Protein AF-A0A538AU97-F1 (afdb_monomer_lite)

Structure (mmCIF, N/CA/C/O backbone):
data_AF-A0A538AU97-F1
#
_entry.id   AF-A0A538AU97-F1
#
loop_
_atom_site.group_PDB
_atom_site.id
_atom_site.type_symbol
_atom_site.label_atom_id
_atom_site.label_alt_id
_atom_site.label_comp_id
_atom_site.label_asym_id
_atom_site.label_entity_id
_atom_site.label_seq_id
_atom_site.pdbx_PDB_ins_code
_atom_site.Cartn_x
_atom_site.Cartn_y
_atom_site.Cartn_z
_atom_site.occupancy
_atom_site.B_iso_or_equiv
_atom_site.auth_seq_id
_atom_site.auth_comp_id
_atom_site.auth_asym_id
_atom_site.auth_atom_id
_atom_site.pdbx_PDB_model_num
ATOM 1 N N . MET A 1 1 ? 1.799 16.784 21.431 1.00 65.31 1 MET A N 1
ATOM 2 C CA . MET A 1 1 ? 1.378 15.390 21.160 1.00 65.31 1 MET A CA 1
ATOM 3 C C . MET A 1 1 ? 0.517 14.775 22.265 1.00 65.31 1 MET A C 1
ATOM 5 O O . MET A 1 1 ? -0.614 14.424 21.953 1.00 65.31 1 MET A O 1
ATOM 9 N N . PRO A 1 2 ? 0.939 14.696 23.544 1.00 73.31 2 PRO A N 1
ATOM 10 C CA . PRO A 1 2 ? 0.193 13.944 24.569 1.00 73.31 2 PRO A CA 1
ATOM 11 C C . PRO A 1 2 ? -1.201 14.515 24.869 1.00 73.31 2 PRO A C 1
ATOM 13 O O . PRO A 1 2 ? -2.157 13.764 25.025 1.00 73.31 2 PRO A O 1
ATOM 16 N N . ALA A 1 3 ? -1.339 15.846 24.873 1.00 77.19 3 ALA A N 1
ATOM 17 C CA . ALA A 1 3 ? -2.621 16.519 25.095 1.00 77.19 3 ALA A CA 1
ATOM 18 C C . ALA A 1 3 ? -3.646 16.242 23.979 1.00 77.19 3 ALA A C 1
ATOM 20 O O . ALA A 1 3 ? -4.820 16.024 24.261 1.00 77.19 3 ALA A O 1
ATOM 21 N N . VAL A 1 4 ? -3.197 16.190 22.720 1.00 77.56 4 VAL A N 1
ATOM 22 C CA . VAL A 1 4 ? -4.052 15.867 21.563 1.00 77.56 4 VAL A CA 1
ATOM 23 C C . VAL A 1 4 ? -4.540 14.423 21.658 1.00 77.56 4 VAL A C 1
ATOM 25 O O . VAL A 1 4 ? -5.716 14.151 21.442 1.00 77.56 4 VAL A O 1
ATOM 28 N N . ILE A 1 5 ? -3.655 13.507 22.056 1.00 73.94 5 ILE A N 1
ATOM 29 C CA . ILE A 1 5 ? -3.985 12.092 22.261 1.00 73.94 5 ILE A CA 1
ATOM 30 C C . ILE A 1 5 ? -4.983 11.927 23.415 1.00 73.94 5 ILE A C 1
ATOM 32 O O . ILE A 1 5 ? -5.977 11.220 23.266 1.00 73.94 5 ILE A O 1
ATOM 36 N N . ALA A 1 6 ? -4.764 12.609 24.543 1.00 79.75 6 ALA A N 1
ATOM 37 C CA . ALA A 1 6 ? -5.672 12.576 25.688 1.00 79.75 6 ALA A CA 1
ATOM 38 C C . ALA A 1 6 ? -7.055 13.147 25.341 1.00 79.75 6 ALA A C 1
ATOM 40 O O . ALA A 1 6 ? -8.075 12.560 25.705 1.00 79.75 6 ALA A O 1
ATOM 41 N N . PHE A 1 7 ? -7.096 14.246 24.583 1.00 82.06 7 PHE A N 1
ATOM 42 C CA . PHE A 1 7 ? -8.335 14.817 24.066 1.00 82.06 7 PHE A CA 1
ATOM 43 C C . PHE A 1 7 ? -9.058 13.841 23.134 1.00 82.06 7 PHE A C 1
ATOM 45 O O . PHE A 1 7 ? -10.262 13.647 23.277 1.00 82.06 7 PHE A O 1
ATOM 52 N N . LEU A 1 8 ? -8.336 13.177 22.227 1.00 78.81 8 LEU A N 1
ATOM 53 C CA . LEU A 1 8 ? -8.923 12.205 21.309 1.00 78.81 8 LEU A CA 1
ATOM 54 C C . LEU A 1 8 ? -9.478 10.983 22.042 1.00 78.81 8 LEU A C 1
ATOM 56 O O . LEU A 1 8 ? -10.588 10.538 21.757 1.00 78.81 8 LEU A O 1
ATOM 60 N N . ALA A 1 9 ? -8.723 10.458 23.008 1.00 78.06 9 ALA A N 1
ATOM 61 C CA . ALA A 1 9 ? -9.157 9.352 23.845 1.00 78.06 9 ALA A CA 1
ATOM 62 C C . ALA A 1 9 ? -10.414 9.738 24.630 1.00 78.06 9 ALA A C 1
ATOM 64 O O . ALA A 1 9 ? -11.387 8.990 24.628 1.00 78.06 9 ALA A O 1
ATOM 65 N N . TRP A 1 10 ? -10.446 10.929 25.233 1.00 84.06 10 TRP A N 1
ATOM 66 C CA . TRP A 1 10 ? -11.631 11.437 25.920 1.00 84.06 10 TRP A CA 1
ATOM 67 C C . TRP A 1 10 ? -12.821 11.607 24.968 1.00 84.06 10 TRP A C 1
ATOM 69 O O . TRP A 1 10 ? -13.913 11.119 25.261 1.00 84.06 10 TRP A O 1
ATOM 79 N N . PHE A 1 11 ? -12.607 12.228 23.807 1.00 83.31 11 PHE A N 1
ATOM 80 C CA . PHE A 1 11 ? -13.638 12.460 22.802 1.00 83.31 11 PHE A CA 1
ATOM 81 C C . PHE A 1 11 ? -14.242 11.138 22.325 1.00 83.31 11 PHE A C 1
ATOM 83 O O . PHE A 1 11 ? -15.457 10.955 22.367 1.00 83.31 11 PHE A O 1
ATOM 90 N N . LEU A 1 12 ? -13.409 10.176 21.937 1.00 77.38 12 LEU A N 1
ATOM 91 C CA . LEU A 1 12 ? -13.881 8.901 21.411 1.00 77.38 12 LEU A CA 1
ATOM 92 C C . LEU A 1 12 ? -14.474 8.022 22.515 1.00 77.38 12 LEU A C 1
ATOM 94 O O . LEU A 1 12 ? -15.476 7.359 22.269 1.00 77.38 12 LEU A O 1
ATOM 98 N N . LEU A 1 13 ? -13.924 8.013 23.734 1.00 78.50 13 LEU A N 1
ATOM 99 C CA . LEU A 1 13 ? -14.393 7.135 24.814 1.00 78.50 13 LEU A CA 1
ATOM 100 C C . LEU A 1 13 ? -15.643 7.655 25.529 1.00 78.50 13 LEU A C 1
ATOM 102 O O . LEU A 1 13 ? -16.508 6.838 25.841 1.00 78.50 13 LEU A O 1
ATOM 106 N N . ARG A 1 14 ? -15.766 8.969 25.758 1.00 83.81 14 ARG A N 1
ATOM 107 C CA . ARG A 1 14 ? -16.844 9.545 26.583 1.00 83.81 14 ARG A CA 1
ATOM 108 C C . ARG A 1 14 ? -17.959 10.253 25.820 1.00 83.81 14 ARG A C 1
ATOM 110 O O . ARG A 1 14 ? -19.017 10.445 26.409 1.00 83.81 14 ARG A O 1
ATOM 117 N N . THR A 1 15 ? -17.770 10.668 24.566 1.00 89.00 15 THR A N 1
ATOM 118 C CA . THR A 1 15 ? -18.818 11.437 23.868 1.00 89.00 15 THR A CA 1
ATOM 119 C C . THR A 1 15 ? -19.830 10.543 23.155 1.00 89.00 15 THR A C 1
ATOM 121 O O . THR A 1 15 ? -19.504 9.450 22.688 1.00 89.00 15 THR A O 1
ATOM 124 N N . ASN A 1 16 ? -21.058 11.049 22.998 1.00 85.62 16 ASN A N 1
ATOM 125 C CA . ASN A 1 16 ? -22.127 10.378 22.249 1.00 85.62 16 ASN A CA 1
ATOM 126 C C . ASN A 1 16 ? -21.731 10.111 20.789 1.00 85.62 16 ASN A C 1
ATOM 128 O O . ASN A 1 16 ? -22.070 9.067 20.239 1.00 85.62 16 ASN A O 1
ATOM 132 N N . ILE A 1 17 ? -20.963 11.025 20.181 1.00 85.06 17 ILE A N 1
ATOM 133 C CA . ILE A 1 17 ? -20.413 10.849 18.830 1.00 85.06 17 ILE A CA 1
ATOM 134 C C . ILE A 1 17 ? -19.437 9.667 18.820 1.00 85.06 17 ILE A C 1
ATOM 136 O O . ILE A 1 17 ? -19.533 8.808 17.950 1.00 85.06 17 ILE A O 1
ATOM 140 N N . GLY A 1 18 ? -18.545 9.573 19.809 1.00 83.88 18 GLY A N 1
ATOM 141 C CA . GLY A 1 18 ? -17.598 8.463 19.937 1.00 83.88 18 GLY A CA 1
ATOM 142 C C . GLY A 1 18 ? -18.267 7.098 20.134 1.00 83.88 18 GLY A C 1
ATOM 143 O O . GLY A 1 18 ? -17.850 6.111 19.528 1.00 83.88 18 GLY A O 1
ATOM 144 N N . ILE A 1 19 ? -19.347 7.038 20.920 1.00 83.94 19 ILE A N 1
ATOM 145 C CA . ILE A 1 19 ? -20.157 5.820 21.091 1.00 83.94 19 ILE A CA 1
ATOM 146 C C . ILE A 1 19 ? -20.834 5.436 19.769 1.00 83.94 19 ILE A C 1
ATOM 148 O O . ILE A 1 19 ? -20.776 4.275 19.371 1.00 83.94 19 ILE A O 1
ATOM 152 N N . ALA A 1 20 ? -21.415 6.408 19.059 1.00 85.88 20 ALA A N 1
ATOM 153 C CA . ALA A 1 20 ? -22.073 6.175 17.777 1.00 85.88 20 ALA A CA 1
ATOM 154 C C . ALA A 1 20 ? -21.092 5.712 16.683 1.00 85.88 20 ALA A C 1
ATOM 156 O O . ALA A 1 20 ? -21.433 4.844 15.885 1.00 85.88 20 ALA A O 1
ATOM 157 N N . VAL A 1 21 ? -19.857 6.232 16.676 1.00 84.56 21 VAL A N 1
ATOM 158 C CA . VAL A 1 21 ? -18.784 5.780 15.773 1.00 84.56 21 VAL A CA 1
ATOM 159 C C . VAL A 1 21 ? -18.387 4.333 16.063 1.00 84.56 21 VAL A C 1
ATOM 161 O O . VAL A 1 21 ? -18.252 3.552 15.128 1.00 84.56 21 VAL A O 1
ATOM 164 N N . ARG A 1 22 ? -18.246 3.940 17.338 1.00 80.62 22 ARG A N 1
ATOM 165 C CA . ARG A 1 22 ? -17.970 2.537 17.698 1.00 80.62 22 ARG A CA 1
ATOM 166 C C . ARG A 1 22 ? -19.108 1.599 17.296 1.00 80.62 22 ARG A C 1
ATOM 168 O O . ARG A 1 22 ? -18.837 0.531 16.764 1.00 80.62 22 ARG A O 1
ATOM 175 N N . ALA A 1 23 ? -20.357 2.014 17.511 1.00 81.25 23 ALA A N 1
ATOM 176 C CA . ALA A 1 23 ? -21.527 1.238 17.107 1.00 81.25 23 ALA A CA 1
ATOM 177 C C . ALA A 1 23 ? -21.585 1.044 15.581 1.00 81.25 23 ALA A C 1
ATOM 179 O O . ALA A 1 23 ? -21.838 -0.061 15.110 1.00 81.25 23 ALA A O 1
ATOM 180 N N . ALA A 1 24 ? -21.288 2.097 14.809 1.00 80.50 24 ALA A N 1
ATOM 181 C CA . ALA A 1 24 ? -21.198 2.018 13.352 1.00 80.50 24 ALA A CA 1
ATOM 182 C C . ALA A 1 24 ? -20.022 1.148 12.871 1.00 80.50 24 ALA A C 1
ATOM 184 O O . ALA A 1 24 ? -20.154 0.463 11.863 1.00 80.50 24 ALA A O 1
ATOM 185 N N . ALA A 1 25 ? -18.893 1.146 13.591 1.00 73.19 25 ALA A N 1
ATOM 186 C CA . ALA A 1 25 ? -17.724 0.330 13.258 1.00 73.19 25 ALA A CA 1
ATOM 187 C C . ALA A 1 25 ? -17.941 -1.175 13.497 1.00 73.19 25 ALA A C 1
ATOM 189 O O . ALA A 1 25 ? -17.330 -1.991 12.813 1.00 73.19 25 ALA A O 1
ATOM 190 N N . GLU A 1 26 ? -18.800 -1.551 14.449 1.00 75.94 26 GLU A N 1
ATOM 191 C CA . GLU A 1 26 ? -19.126 -2.956 14.716 1.00 75.94 26 GLU A CA 1
ATOM 192 C C . GLU A 1 26 ? -20.067 -3.534 13.650 1.00 75.94 26 GLU A C 1
ATOM 194 O O . GLU A 1 26 ? -19.854 -4.647 13.165 1.00 75.94 26 GLU A O 1
ATOM 199 N N . ASN A 1 27 ? -21.106 -2.784 13.268 1.00 80.50 27 ASN A N 1
ATOM 200 C CA . ASN A 1 27 ? -21.994 -3.150 12.170 1.00 80.50 27 ASN A CA 1
ATOM 201 C C . ASN A 1 27 ? -22.732 -1.914 11.629 1.00 80.50 27 ASN A C 1
ATOM 203 O O . ASN A 1 27 ? -23.658 -1.400 12.264 1.00 80.50 27 ASN A O 1
ATOM 207 N N . GLU A 1 28 ? -22.329 -1.463 10.441 1.00 80.12 28 GLU A N 1
ATOM 208 C CA . GLU A 1 28 ? -22.898 -0.283 9.785 1.00 80.12 28 GLU A CA 1
ATOM 209 C C . GLU A 1 28 ? -24.404 -0.437 9.521 1.00 80.12 28 GLU A C 1
ATOM 211 O O . GLU A 1 28 ? -25.180 0.455 9.870 1.00 80.12 28 GLU A O 1
ATOM 216 N N . ASP A 1 29 ? -24.835 -1.592 9.008 1.00 79.88 29 ASP A N 1
ATOM 217 C CA . ASP A 1 29 ? -26.244 -1.857 8.698 1.00 79.88 29 ASP A CA 1
ATOM 218 C C . ASP A 1 29 ? -27.113 -1.813 9.961 1.00 79.88 29 ASP A C 1
ATOM 220 O O . ASP A 1 29 ? -28.178 -1.193 9.982 1.00 79.88 29 ASP A O 1
ATOM 224 N N . ARG A 1 30 ? -26.643 -2.407 11.065 1.00 83.75 30 ARG A N 1
ATOM 225 C CA . ARG A 1 30 ? -27.353 -2.369 12.351 1.00 83.75 30 ARG A CA 1
ATOM 226 C C . ARG A 1 30 ? -27.410 -0.951 12.920 1.00 83.75 30 ARG A C 1
ATOM 228 O O . ARG A 1 30 ? -28.438 -0.569 13.472 1.00 83.75 30 ARG A O 1
ATOM 235 N N . ALA A 1 31 ? -26.345 -0.164 12.785 1.00 85.44 31 ALA A N 1
ATOM 236 C CA . ALA A 1 31 ? -26.336 1.228 13.228 1.00 85.44 31 ALA A CA 1
ATOM 237 C C . ALA A 1 31 ? -27.331 2.089 12.427 1.00 85.44 31 ALA A C 1
ATOM 239 O O . ALA A 1 31 ? -28.049 2.901 13.015 1.00 85.44 31 ALA A O 1
ATOM 240 N N . LEU A 1 32 ? -27.434 1.869 11.112 1.00 86.00 32 LEU A N 1
ATOM 241 C CA . LEU A 1 32 ? -28.417 2.536 10.253 1.00 86.00 32 LEU A CA 1
ATOM 242 C C . LEU A 1 32 ? -29.856 2.183 10.647 1.00 86.00 32 LEU A C 1
ATOM 244 O O . LEU A 1 32 ? -30.700 3.077 10.719 1.00 86.00 32 LEU A O 1
ATOM 248 N N . LEU A 1 33 ? -30.127 0.915 10.979 1.00 90.69 33 LEU A N 1
ATOM 249 C CA . LEU A 1 33 ? -31.440 0.481 11.475 1.00 90.69 33 LEU A CA 1
ATOM 250 C C . LEU A 1 33 ? -31.822 1.136 12.812 1.00 90.69 33 LEU A C 1
ATOM 252 O O . LEU A 1 33 ? -33.004 1.321 13.088 1.00 90.69 33 LEU A O 1
ATOM 256 N N . LEU A 1 34 ? -30.837 1.529 13.623 1.00 91.31 34 LEU A N 1
ATOM 257 C CA . LEU A 1 34 ? -31.036 2.278 14.869 1.00 91.31 34 LEU A CA 1
ATOM 258 C C . LEU A 1 34 ? -31.170 3.798 14.647 1.00 91.31 34 LEU A C 1
ATOM 260 O O . LEU A 1 34 ? -31.221 4.558 15.613 1.00 91.31 34 LEU A O 1
ATOM 264 N N . GLY A 1 35 ? -31.215 4.262 13.392 1.00 89.06 35 GLY A N 1
ATOM 265 C CA . GLY A 1 35 ? -31.350 5.678 13.041 1.00 89.06 35 GLY A CA 1
ATOM 266 C C . GLY A 1 35 ? -30.065 6.494 13.211 1.00 89.06 35 GLY A C 1
ATOM 267 O O . GLY A 1 35 ? -30.107 7.726 13.179 1.00 89.06 35 GLY A O 1
ATOM 268 N N . ILE A 1 36 ? -28.912 5.840 13.389 1.00 90.38 36 ILE A N 1
ATOM 269 C CA . ILE A 1 36 ? -27.624 6.519 13.536 1.00 90.38 36 ILE A CA 1
ATOM 270 C C . ILE A 1 36 ? -27.191 7.057 12.159 1.00 90.38 36 ILE A C 1
ATOM 272 O O . ILE A 1 36 ? -27.067 6.281 11.210 1.00 90.38 36 ILE A O 1
ATOM 276 N N . PRO A 1 37 ? -26.914 8.368 12.007 1.00 88.44 37 PRO A N 1
ATOM 277 C CA . PRO A 1 37 ? -26.545 8.949 10.720 1.00 88.44 37 PRO A CA 1
ATOM 278 C C . PRO A 1 37 ? -25.080 8.636 10.369 1.00 88.44 37 PRO A C 1
ATOM 280 O O . PRO A 1 37 ? -24.210 9.507 10.467 1.00 88.44 37 PRO A O 1
ATOM 283 N N . VAL A 1 38 ? -24.804 7.403 9.925 1.00 86.12 38 VAL A N 1
ATOM 284 C CA . VAL A 1 38 ? -23.444 6.908 9.634 1.00 86.12 38 VAL A CA 1
ATOM 285 C C . VAL A 1 38 ? -22.701 7.825 8.662 1.00 86.12 38 VAL A C 1
ATOM 287 O O . VAL A 1 38 ? -21.551 8.175 8.908 1.00 86.12 38 VAL A O 1
ATOM 290 N N . ARG A 1 39 ? -23.375 8.349 7.630 1.00 87.00 39 ARG A N 1
ATOM 291 C CA . ARG A 1 39 ? -22.763 9.271 6.655 1.00 87.00 39 ARG A CA 1
ATOM 292 C C . ARG A 1 39 ? -22.202 10.553 7.289 1.00 87.00 39 ARG A C 1
ATOM 294 O O . ARG A 1 39 ? -21.129 11.020 6.906 1.00 87.00 39 ARG A O 1
ATOM 301 N N . ARG A 1 40 ? -22.907 11.131 8.271 1.00 86.56 40 ARG A N 1
ATOM 302 C CA . ARG A 1 40 ? -22.434 12.327 8.996 1.00 86.56 40 ARG A CA 1
ATOM 303 C C . ARG A 1 40 ? -21.290 11.973 9.937 1.00 86.56 40 ARG A C 1
ATOM 305 O O . ARG A 1 40 ? -20.304 12.701 9.980 1.00 86.56 40 ARG A O 1
ATOM 312 N N . LEU A 1 41 ? -21.400 10.844 10.639 1.00 86.81 41 LEU A N 1
ATOM 313 C CA . LEU A 1 41 ? -20.338 10.354 11.518 1.00 86.81 41 LEU A CA 1
ATOM 314 C C . LEU A 1 41 ? -19.049 10.085 10.741 1.00 86.81 41 LEU A C 1
ATOM 316 O O . LEU A 1 41 ? -17.994 10.551 11.154 1.00 86.81 41 LEU A O 1
ATOM 320 N N . ALA A 1 42 ? -19.139 9.434 9.581 1.00 85.50 42 ALA A N 1
ATOM 321 C CA . ALA A 1 42 ? -18.006 9.188 8.698 1.00 85.50 42 ALA A CA 1
ATOM 322 C C . ALA A 1 42 ? -17.330 10.496 8.264 1.00 85.50 42 ALA A C 1
ATOM 324 O O . ALA A 1 42 ? -16.108 10.588 8.301 1.00 85.50 42 ALA A O 1
ATOM 325 N N . THR A 1 43 ? -18.112 11.530 7.934 1.00 87.50 43 THR A N 1
ATOM 326 C CA . THR A 1 43 ? -17.575 12.852 7.561 1.00 87.50 43 THR A CA 1
ATOM 327 C C . THR A 1 43 ? -16.835 13.514 8.731 1.00 87.50 43 THR A C 1
ATOM 329 O O . THR A 1 43 ? -15.753 14.061 8.543 1.00 87.50 43 THR A O 1
ATOM 332 N N . ILE A 1 44 ? -17.379 13.429 9.951 1.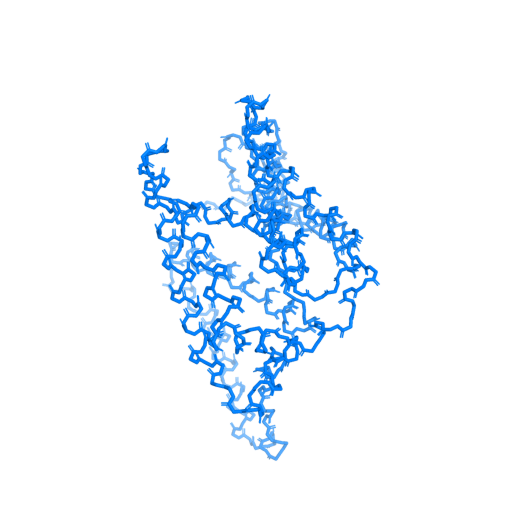00 87.88 44 ILE A N 1
ATOM 333 C CA . ILE A 1 44 ? -16.734 13.956 11.166 1.00 87.88 44 ILE A CA 1
ATOM 334 C C . ILE A 1 44 ? -15.433 13.202 11.455 1.00 87.88 44 ILE A C 1
ATOM 336 O O . ILE A 1 44 ? -14.410 13.826 11.723 1.00 87.88 44 ILE A O 1
ATOM 340 N N . VAL A 1 45 ? -15.450 11.870 11.374 1.00 85.69 45 VAL A N 1
ATOM 341 C CA . VAL A 1 45 ? -14.255 11.038 11.573 1.00 85.69 45 VAL A CA 1
ATOM 342 C C . VAL A 1 45 ? -13.189 11.371 10.531 1.00 85.69 45 VAL A C 1
ATOM 344 O O . VAL A 1 45 ? -12.030 11.547 10.896 1.00 85.69 45 VAL A O 1
ATOM 347 N N . TRP A 1 46 ? -13.575 11.542 9.265 1.00 88.06 46 TRP A N 1
ATOM 348 C CA . TRP A 1 46 ? -12.676 11.985 8.197 1.00 88.06 46 TRP A CA 1
ATOM 349 C C . TRP A 1 46 ? -12.068 13.360 8.476 1.00 88.06 46 TRP A C 1
ATOM 351 O O . TRP A 1 46 ? -10.862 13.539 8.314 1.00 88.06 46 TRP A O 1
ATOM 361 N N . ALA A 1 47 ? -12.872 14.318 8.940 1.00 89.75 47 ALA A N 1
ATOM 362 C CA . ALA A 1 47 ? -12.389 15.648 9.300 1.00 89.75 47 ALA A CA 1
ATOM 363 C C . ALA A 1 47 ? -11.396 15.600 10.474 1.00 89.75 47 ALA A C 1
ATOM 365 O O . ALA A 1 47 ? -10.352 16.248 10.425 1.00 89.75 47 ALA A O 1
ATOM 366 N N . ILE A 1 48 ? -11.680 14.795 11.505 1.00 86.94 48 ILE A N 1
ATOM 367 C CA . ILE A 1 48 ? -10.782 14.606 12.653 1.00 86.94 48 ILE A CA 1
ATOM 368 C C . ILE A 1 48 ? -9.477 13.932 12.212 1.00 86.94 48 ILE A C 1
ATOM 370 O O . ILE A 1 48 ? -8.402 14.408 12.568 1.00 86.94 48 ILE A O 1
ATOM 374 N N . ALA A 1 49 ? -9.548 12.862 11.417 1.00 84.88 49 ALA A N 1
ATOM 375 C CA . ALA A 1 49 ? -8.371 12.155 10.913 1.00 84.88 49 ALA A CA 1
ATOM 376 C C . ALA A 1 49 ? -7.488 13.065 10.043 1.00 84.88 49 ALA A C 1
ATOM 378 O O . ALA A 1 49 ? -6.278 13.125 10.253 1.00 84.88 49 ALA A O 1
ATOM 379 N N . GLY A 1 50 ? -8.093 13.830 9.128 1.00 87.62 50 GLY A N 1
ATOM 380 C CA . GLY A 1 50 ? -7.386 14.820 8.315 1.00 87.62 50 GLY A CA 1
ATOM 381 C C . GLY A 1 50 ? -6.744 15.919 9.164 1.00 87.62 50 GLY A C 1
ATOM 382 O O . GLY A 1 50 ? -5.571 16.234 8.979 1.00 87.62 50 GLY A O 1
ATOM 383 N N . GLY A 1 51 ? -7.469 16.448 10.155 1.00 89.69 51 GLY A N 1
ATOM 384 C CA . GLY A 1 51 ? -6.939 17.442 11.091 1.00 89.69 51 GLY A CA 1
ATOM 385 C C . GLY A 1 51 ? -5.746 16.923 11.898 1.00 89.69 51 GLY A C 1
ATOM 386 O O . GLY A 1 51 ? -4.743 17.620 12.037 1.00 89.69 51 GLY A O 1
ATOM 387 N N . LEU A 1 52 ? -5.807 15.679 12.378 1.00 84.94 52 LEU A N 1
ATOM 388 C CA . LEU A 1 52 ? -4.690 15.035 13.074 1.00 84.94 52 LEU A CA 1
ATOM 389 C C . LEU A 1 52 ? -3.490 14.793 12.160 1.00 84.94 52 LEU A C 1
ATOM 391 O O . LEU A 1 52 ? -2.360 14.982 12.606 1.00 84.94 52 LEU A O 1
ATOM 395 N N . ALA A 1 53 ? -3.711 14.397 10.906 1.00 83.50 53 ALA A N 1
ATOM 396 C CA . ALA A 1 53 ? -2.637 14.198 9.938 1.00 83.50 53 ALA A CA 1
ATOM 397 C C . ALA A 1 53 ? -1.891 15.515 9.672 1.00 83.50 53 ALA A C 1
ATOM 399 O O . ALA A 1 53 ? -0.662 15.556 9.742 1.00 83.50 53 ALA A O 1
ATOM 400 N N . VAL A 1 54 ? -2.634 16.612 9.474 1.00 86.00 54 VAL A N 1
ATOM 401 C CA . VAL A 1 54 ? -2.063 17.958 9.309 1.00 86.00 54 VAL A CA 1
ATOM 402 C C . VAL A 1 54 ? -1.299 18.389 10.559 1.00 86.00 54 VAL A C 1
ATOM 404 O O . VAL A 1 54 ? -0.163 18.840 10.445 1.00 86.00 54 VAL A O 1
ATOM 407 N N . LEU A 1 55 ? -1.876 18.214 11.753 1.00 86.06 55 LEU A N 1
ATOM 408 C CA . LEU A 1 55 ? -1.202 18.549 13.011 1.00 86.06 55 LEU A CA 1
ATOM 409 C C . LEU A 1 55 ? 0.079 17.738 13.212 1.00 86.06 55 LEU A C 1
ATOM 411 O O . LEU A 1 55 ? 1.092 18.293 13.624 1.00 86.06 55 LEU A O 1
ATOM 415 N N . THR A 1 56 ? 0.046 16.440 12.912 1.00 81.25 56 THR A N 1
ATOM 416 C CA . THR A 1 56 ? 1.218 15.563 13.018 1.00 81.25 56 THR A CA 1
ATOM 417 C C . THR A 1 56 ? 2.341 16.066 12.123 1.00 81.25 56 THR A C 1
ATOM 419 O O . THR A 1 56 ? 3.459 16.238 12.598 1.00 81.25 56 THR A O 1
ATOM 422 N N . TYR A 1 57 ? 2.029 16.381 10.864 1.00 79.81 57 TYR A N 1
ATOM 423 C CA . TYR A 1 57 ? 3.018 16.866 9.910 1.00 79.81 57 TYR A CA 1
ATOM 424 C C . TYR A 1 57 ? 3.548 18.268 10.249 1.00 79.81 57 TYR A C 1
ATOM 426 O O . TYR A 1 57 ? 4.747 18.530 10.197 1.00 79.81 57 TYR A O 1
ATOM 434 N N . MET A 1 58 ? 2.668 19.179 10.664 1.00 83.19 58 MET A N 1
ATOM 435 C CA . MET A 1 58 ? 3.060 20.529 11.073 1.00 83.19 58 MET A CA 1
ATOM 436 C C . MET A 1 58 ? 4.001 20.503 12.283 1.00 83.19 58 MET A C 1
ATOM 438 O O . MET A 1 58 ? 4.919 21.313 12.378 1.00 83.19 58 MET A O 1
ATOM 442 N N . LEU A 1 59 ? 3.789 19.558 13.199 1.00 83.25 59 LEU A N 1
ATOM 443 C CA . LEU A 1 59 ? 4.639 19.374 14.369 1.00 83.25 59 LEU A CA 1
ATOM 444 C C . LEU A 1 59 ? 5.914 18.570 14.072 1.00 83.25 59 LEU A C 1
ATOM 446 O O . LEU A 1 59 ? 6.859 18.686 14.848 1.00 83.25 59 LEU A O 1
ATOM 450 N N . SER A 1 60 ? 5.970 17.783 12.990 1.00 77.38 60 SER A N 1
ATOM 451 C CA . SER A 1 60 ? 7.199 17.098 12.560 1.00 77.38 60 SER A CA 1
ATOM 452 C C . SER A 1 60 ? 8.119 17.995 11.721 1.00 77.38 60 SER A C 1
ATOM 454 O O . SER A 1 60 ? 9.336 17.804 11.730 1.00 77.38 60 SER A O 1
ATOM 456 N N . ALA A 1 61 ? 7.568 19.020 11.061 1.00 81.56 61 ALA A N 1
ATOM 457 C CA . ALA A 1 61 ? 8.304 19.939 10.191 1.00 81.56 61 ALA A CA 1
ATOM 458 C C . ALA A 1 61 ? 9.571 20.576 10.813 1.00 81.56 61 ALA A C 1
ATOM 460 O O . ALA A 1 61 ? 10.567 20.683 10.097 1.00 81.56 61 ALA A O 1
ATOM 461 N N . PRO A 1 62 ? 9.611 20.967 12.106 1.00 81.75 62 PRO A N 1
ATOM 462 C CA . PRO A 1 62 ? 10.829 21.509 12.714 1.00 81.75 62 PRO A CA 1
ATOM 463 C C . PRO A 1 62 ? 11.968 20.491 12.856 1.00 81.75 62 PRO A C 1
ATOM 465 O O . PRO A 1 62 ? 13.126 20.892 12.915 1.00 81.75 62 PRO A O 1
ATOM 468 N N . PHE A 1 63 ? 11.657 19.193 12.937 1.00 78.31 63 PHE A N 1
ATOM 469 C CA . PHE A 1 63 ? 12.648 18.139 13.176 1.00 78.31 63 PHE A CA 1
ATOM 470 C C . PHE A 1 63 ? 13.254 17.602 11.879 1.00 78.31 63 PHE A C 1
ATOM 472 O O . PHE A 1 63 ? 14.441 17.294 11.836 1.00 78.31 63 PHE A O 1
ATOM 479 N N . GLU A 1 64 ? 12.454 17.505 10.817 1.00 72.19 64 GLU A N 1
ATOM 480 C CA . GLU A 1 64 ? 12.877 16.904 9.543 1.00 72.19 64 GLU A CA 1
ATOM 481 C C . GLU A 1 64 ? 13.056 17.916 8.402 1.00 72.19 64 GLU A C 1
ATOM 483 O O . GLU A 1 64 ? 13.560 17.561 7.331 1.00 72.19 64 GLU A O 1
ATOM 488 N N . GLY A 1 65 ? 12.650 19.169 8.623 1.00 68.88 65 GLY A N 1
ATOM 489 C CA . GLY A 1 65 ? 12.519 20.183 7.584 1.00 68.88 65 GLY A CA 1
ATOM 490 C C . GLY A 1 65 ? 11.290 19.957 6.697 1.00 68.88 65 GLY A C 1
ATOM 491 O O . GLY A 1 65 ? 10.732 18.863 6.607 1.00 68.88 65 GLY A O 1
ATOM 492 N N . VAL A 1 66 ? 10.850 21.008 6.003 1.00 69.31 66 VAL A N 1
ATOM 493 C CA . VAL A 1 66 ? 9.781 20.886 5.002 1.00 69.31 66 VAL A CA 1
ATOM 494 C C . VAL A 1 66 ? 10.385 20.270 3.743 1.00 69.31 66 VAL A C 1
ATOM 496 O O . VAL A 1 66 ? 11.096 20.949 3.008 1.00 69.31 66 VAL A O 1
ATOM 499 N N . LYS A 1 67 ? 10.109 18.987 3.489 1.00 65.88 67 LYS A N 1
ATOM 500 C CA . LYS A 1 67 ? 10.496 18.294 2.250 1.00 65.88 67 LYS A CA 1
ATOM 501 C C . LYS A 1 67 ? 9.330 18.359 1.252 1.00 65.88 67 LYS A C 1
ATOM 503 O O . LYS A 1 67 ? 8.324 17.674 1.459 1.00 65.88 67 LYS A O 1
ATOM 508 N N . PRO A 1 68 ? 9.403 19.165 0.175 1.00 59.97 68 PRO A N 1
ATOM 509 C CA . PRO A 1 68 ? 8.406 19.118 -0.892 1.00 59.97 68 PRO A CA 1
ATOM 510 C C . PRO A 1 68 ? 8.417 17.711 -1.512 1.00 59.97 68 PRO A C 1
ATOM 512 O O . PRO A 1 68 ? 9.482 17.218 -1.865 1.00 59.97 68 PRO A O 1
ATOM 515 N N . GLY A 1 69 ? 7.261 17.043 -1.612 1.00 62.72 69 GLY A N 1
ATOM 516 C CA . GLY A 1 69 ? 7.175 15.680 -2.171 1.00 62.72 69 GLY A CA 1
ATOM 517 C C . GLY A 1 69 ? 6.750 14.574 -1.198 1.00 62.72 69 GLY A C 1
ATOM 518 O O . GLY A 1 69 ? 6.856 13.393 -1.509 1.00 62.72 69 GLY A O 1
ATOM 519 N N . ILE A 1 70 ? 6.197 14.894 -0.030 1.00 59.31 70 ILE A N 1
ATOM 520 C CA . ILE A 1 70 ? 5.632 13.847 0.846 1.00 59.31 70 ILE A CA 1
ATOM 521 C C . ILE A 1 70 ? 4.438 13.137 0.196 1.00 59.31 70 ILE A C 1
ATOM 523 O O . ILE A 1 70 ? 4.243 11.947 0.421 1.00 59.31 70 ILE A O 1
ATOM 527 N N . ALA A 1 71 ? 3.708 13.812 -0.697 1.00 53.25 71 ALA A N 1
ATOM 528 C CA . ALA A 1 71 ? 2.696 13.166 -1.533 1.00 53.25 71 ALA A CA 1
ATOM 529 C C . ALA A 1 71 ? 3.291 12.076 -2.452 1.00 53.25 71 ALA A C 1
ATOM 531 O O . ALA A 1 71 ? 2.642 11.058 -2.676 1.00 53.25 71 ALA A O 1
ATOM 532 N N . SER A 1 72 ? 4.533 12.239 -2.931 1.00 55.34 72 SER A N 1
ATOM 533 C CA . SER A 1 72 ? 5.248 11.191 -3.680 1.00 55.34 72 SER A CA 1
ATOM 534 C C . SER A 1 72 ? 5.798 10.068 -2.790 1.00 55.34 72 SER A C 1
ATOM 536 O O . SER A 1 72 ? 6.059 8.982 -3.291 1.00 55.34 72 SER A O 1
ATOM 538 N N . ASN A 1 73 ? 5.877 10.274 -1.471 1.00 62.19 73 ASN A N 1
ATOM 539 C CA . ASN A 1 73 ? 6.257 9.262 -0.475 1.00 62.19 73 ASN A CA 1
ATOM 540 C C . ASN A 1 73 ? 5.043 8.471 0.067 1.00 62.19 73 ASN A C 1
ATOM 542 O O . ASN A 1 73 ? 5.116 7.854 1.127 1.00 62.19 73 ASN A O 1
ATOM 546 N N . GLY A 1 74 ? 3.899 8.492 -0.627 1.00 65.81 74 GLY A N 1
ATOM 547 C CA . GLY A 1 74 ? 2.635 7.913 -0.145 1.00 65.81 74 GLY A CA 1
ATOM 548 C C . GLY A 1 74 ? 2.746 6.497 0.457 1.00 65.81 74 GLY A C 1
ATOM 549 O O . GLY A 1 74 ? 2.261 6.286 1.571 1.00 65.81 74 GLY A O 1
ATOM 550 N N . PRO A 1 75 ? 3.410 5.529 -0.205 1.00 66.56 75 PRO A N 1
ATOM 551 C CA . PRO A 1 75 ? 3.528 4.170 0.323 1.00 66.56 75 PRO A CA 1
ATOM 552 C C . PRO A 1 75 ? 4.447 4.041 1.549 1.00 66.56 75 PRO A C 1
ATOM 554 O O . PRO A 1 75 ? 4.184 3.204 2.413 1.00 66.56 75 PRO A O 1
ATOM 557 N N . THR A 1 76 ? 5.495 4.868 1.661 1.00 71.56 76 THR A N 1
ATOM 558 C CA . THR A 1 76 ? 6.476 4.778 2.760 1.00 71.56 76 THR A CA 1
ATOM 559 C C . THR A 1 76 ? 5.886 5.252 4.083 1.00 71.56 76 THR A C 1
ATOM 561 O O . THR A 1 76 ? 6.145 4.646 5.116 1.00 71.56 76 THR A O 1
ATOM 564 N N . VAL A 1 77 ? 5.040 6.286 4.049 1.00 76.88 77 VAL A N 1
ATOM 565 C CA . VAL A 1 77 ? 4.355 6.826 5.237 1.00 76.88 77 VAL A CA 1
ATOM 566 C C . VAL A 1 77 ? 3.187 5.935 5.662 1.00 76.88 77 VAL A C 1
ATOM 568 O O . VAL A 1 77 ? 2.900 5.783 6.848 1.00 76.88 77 VAL A O 1
ATOM 571 N N . LEU A 1 78 ? 2.499 5.326 4.696 1.00 79.44 78 LEU A N 1
ATOM 572 C CA . LEU A 1 78 ? 1.323 4.505 4.965 1.00 79.44 78 LEU A CA 1
ATOM 573 C C . LEU A 1 78 ? 1.682 3.168 5.634 1.00 79.44 78 LEU A C 1
ATOM 575 O O . LEU A 1 78 ? 0.932 2.682 6.481 1.00 79.44 78 LEU A O 1
ATOM 579 N N . LEU A 1 79 ? 2.830 2.583 5.283 1.00 82.50 79 LEU A N 1
ATOM 580 C CA . LEU A 1 79 ? 3.266 1.278 5.778 1.00 82.50 79 LEU A CA 1
ATOM 581 C C . LEU A 1 79 ? 3.347 1.171 7.320 1.00 82.50 79 LEU A C 1
ATOM 583 O O . LEU A 1 79 ? 2.710 0.262 7.858 1.00 82.50 79 LEU A O 1
ATOM 587 N N . PRO A 1 80 ? 4.055 2.050 8.061 1.00 81.94 80 PRO A N 1
ATOM 588 C CA . PRO A 1 80 ? 4.135 1.962 9.524 1.00 81.94 80 PRO A CA 1
ATOM 589 C C . PRO A 1 80 ? 2.780 2.182 10.205 1.00 81.94 80 PRO A C 1
ATOM 591 O O . PRO A 1 80 ? 2.462 1.514 11.191 1.00 81.94 80 PRO A O 1
ATOM 594 N N . LEU A 1 81 ? 1.941 3.065 9.652 1.00 84.50 81 LEU A N 1
ATOM 595 C CA . LEU A 1 81 ? 0.587 3.312 10.156 1.00 84.50 81 LEU A CA 1
ATOM 596 C C . LEU A 1 81 ? -0.283 2.058 10.032 1.00 84.50 81 LEU A C 1
ATOM 598 O O . LEU A 1 81 ? -0.981 1.676 10.974 1.00 84.50 81 LEU A O 1
ATOM 602 N N . LEU A 1 82 ? -0.204 1.383 8.884 1.00 82.81 82 LEU A N 1
ATOM 603 C CA . LEU A 1 82 ? -0.882 0.112 8.663 1.00 82.81 82 LEU A CA 1
ATOM 604 C C . LEU A 1 82 ? -0.300 -1.004 9.530 1.00 82.81 82 LEU A C 1
ATOM 606 O O . LEU A 1 82 ? -1.065 -1.804 10.062 1.00 82.81 82 LEU A O 1
ATOM 610 N N . ALA A 1 83 ? 1.018 -1.038 9.734 1.00 84.75 83 ALA A N 1
ATOM 611 C CA . ALA A 1 83 ? 1.658 -2.000 10.623 1.00 84.75 83 ALA A CA 1
ATOM 612 C C . ALA A 1 83 ? 1.128 -1.877 12.056 1.00 84.75 83 ALA A C 1
ATOM 614 O O . ALA A 1 83 ? 0.684 -2.867 12.639 1.00 84.75 83 ALA A O 1
ATOM 615 N N . ALA A 1 84 ? 1.077 -0.657 12.590 1.00 86.56 84 ALA A N 1
ATOM 616 C CA . ALA A 1 84 ? 0.507 -0.382 13.903 1.00 86.56 84 ALA A CA 1
ATOM 617 C C . ALA A 1 84 ? -0.980 -0.771 13.985 1.00 86.56 84 ALA A C 1
ATOM 619 O O . ALA A 1 84 ? -1.402 -1.418 14.946 1.00 86.56 84 ALA A O 1
ATOM 620 N N . ALA A 1 85 ? -1.772 -0.433 12.961 1.00 83.62 85 ALA A N 1
ATOM 621 C CA . ALA A 1 85 ? -3.195 -0.765 12.902 1.00 83.62 85 ALA A CA 1
ATOM 622 C C . ALA A 1 85 ? -3.448 -2.283 12.879 1.00 83.62 85 ALA A C 1
ATOM 624 O O . ALA A 1 85 ? -4.347 -2.771 13.567 1.00 83.62 85 ALA A O 1
ATOM 625 N N . VAL A 1 86 ? -2.631 -3.034 12.134 1.00 81.25 86 VAL A N 1
ATOM 626 C CA . VAL A 1 86 ? -2.689 -4.501 12.047 1.00 81.25 86 VAL A CA 1
ATOM 627 C C . VAL A 1 86 ? -2.279 -5.158 13.359 1.00 81.25 86 VAL A C 1
ATOM 629 O O . VAL A 1 86 ? -2.973 -6.055 13.839 1.00 81.25 86 VAL A O 1
ATOM 632 N N . VAL A 1 87 ? -1.193 -4.699 13.985 1.00 84.88 87 VAL A N 1
ATOM 633 C CA . VAL A 1 87 ? -0.772 -5.189 15.310 1.00 84.88 87 VAL A CA 1
ATOM 634 C C . VAL A 1 87 ? -1.893 -4.983 16.332 1.00 84.88 87 VAL A C 1
ATOM 636 O O . VAL A 1 87 ? -2.168 -5.862 17.147 1.00 84.88 87 VAL A O 1
ATOM 639 N N . ALA A 1 88 ? -2.610 -3.867 16.232 1.00 82.75 88 ALA A N 1
ATOM 640 C CA . ALA A 1 88 ? -3.761 -3.557 17.067 1.00 82.75 88 ALA A CA 1
ATOM 641 C C . ALA A 1 88 ? -5.094 -4.159 16.611 1.00 82.75 88 ALA A C 1
ATOM 643 O O . ALA A 1 88 ? -6.122 -3.877 17.235 1.00 82.75 88 ALA A O 1
ATOM 644 N N . ARG A 1 89 ? -5.082 -4.980 15.555 1.00 76.25 89 ARG A N 1
ATOM 645 C CA . ARG A 1 89 ? -6.239 -5.691 14.992 1.00 76.25 89 ARG A CA 1
ATOM 646 C C . ARG A 1 89 ? -7.358 -4.802 14.456 1.00 76.25 89 ARG A C 1
ATOM 648 O O . ARG A 1 89 ? -8.424 -5.314 14.151 1.00 76.25 89 ARG A O 1
ATOM 655 N N . MET A 1 90 ? -7.148 -3.490 14.365 1.00 73.25 90 MET A N 1
ATOM 656 C CA . MET A 1 90 ? -8.190 -2.501 14.048 1.00 73.25 90 MET A CA 1
ATOM 657 C C . MET A 1 90 ? -9.422 -2.540 14.987 1.00 73.25 90 MET A C 1
ATOM 659 O O . MET A 1 90 ? -10.402 -1.851 14.725 1.00 73.25 90 MET A O 1
ATOM 663 N N . ASP A 1 91 ? -9.361 -3.289 16.097 1.00 69.44 91 ASP A N 1
ATOM 664 C CA . ASP A 1 91 ? -10.498 -3.538 16.998 1.00 69.44 91 ASP A CA 1
ATOM 665 C C . ASP A 1 91 ? -10.612 -2.461 18.090 1.00 69.44 91 ASP A C 1
ATOM 667 O O . ASP A 1 91 ? -11.702 -2.144 18.566 1.00 69.44 91 ASP A O 1
ATOM 671 N N . SER A 1 92 ? -9.481 -1.895 18.532 1.00 71.50 92 SER A N 1
ATOM 672 C CA . SER A 1 92 ? -9.478 -0.917 19.620 1.00 71.50 92 SER A CA 1
ATOM 673 C C . SER A 1 92 ? -8.469 0.211 19.405 1.00 71.50 92 SER A C 1
ATOM 675 O O . SER A 1 92 ? -7.298 -0.002 19.093 1.00 71.50 92 SER A O 1
ATOM 677 N N . LEU A 1 93 ? -8.934 1.444 19.614 1.00 72.38 93 LEU A N 1
ATOM 678 C CA . LEU A 1 93 ? -8.110 2.649 19.511 1.00 72.38 93 LEU A CA 1
ATOM 679 C C . LEU A 1 93 ? -6.954 2.684 20.532 1.00 72.38 93 LEU A C 1
ATOM 681 O O . LEU A 1 93 ? -5.850 3.063 20.142 1.00 72.38 93 LEU A O 1
ATOM 685 N N . PRO A 1 94 ? -7.132 2.273 21.809 1.00 74.75 94 PRO A N 1
ATOM 686 C CA . PRO A 1 94 ? -6.026 2.269 22.766 1.00 74.75 94 PRO A CA 1
ATOM 687 C C . PRO A 1 94 ? -4.914 1.284 22.389 1.00 74.75 94 PRO A C 1
ATOM 689 O O . PRO A 1 94 ? -3.738 1.621 22.508 1.00 74.75 94 PRO A O 1
ATOM 692 N N . THR A 1 95 ? -5.258 0.090 21.890 1.00 80.69 95 THR A N 1
ATOM 693 C CA . THR A 1 95 ? -4.240 -0.870 21.429 1.00 80.69 95 THR A CA 1
ATOM 694 C C . THR A 1 95 ? -3.530 -0.371 20.178 1.00 80.69 95 THR A C 1
ATOM 696 O O . THR A 1 95 ? -2.324 -0.564 20.070 1.00 80.69 95 THR A O 1
ATOM 699 N N . ALA A 1 96 ? -4.235 0.323 19.275 1.00 82.12 96 ALA A N 1
ATOM 700 C CA . ALA A 1 96 ? -3.638 0.973 18.102 1.00 82.12 96 ALA A CA 1
ATOM 701 C C . ALA A 1 96 ? -2.616 2.031 18.494 1.00 82.12 96 ALA A C 1
ATOM 703 O O . ALA A 1 96 ? -1.539 2.096 17.907 1.00 82.12 96 ALA A O 1
ATOM 704 N N . PHE A 1 97 ? -2.913 2.801 19.537 1.00 82.31 97 PHE A N 1
ATOM 705 C CA . PHE A 1 97 ? -1.978 3.780 20.061 1.00 82.31 97 PHE A CA 1
ATOM 706 C C . PHE A 1 97 ? -0.716 3.129 20.639 1.00 82.31 97 PHE A C 1
ATOM 708 O O . PHE A 1 97 ? 0.390 3.495 20.252 1.00 82.31 97 PHE A O 1
ATOM 715 N N . VAL A 1 98 ? -0.865 2.140 21.527 1.00 85.19 98 VAL A N 1
ATOM 716 C CA . VAL A 1 98 ? 0.286 1.448 22.135 1.00 85.19 98 VAL A CA 1
ATOM 717 C C . VAL A 1 98 ? 1.126 0.739 21.071 1.00 85.19 98 VAL A C 1
ATOM 719 O O . VAL A 1 98 ? 2.351 0.830 21.106 1.00 85.19 98 VAL A O 1
ATOM 722 N N . ALA A 1 99 ? 0.480 0.091 20.098 1.00 86.44 99 ALA A N 1
ATOM 723 C CA . ALA A 1 99 ? 1.159 -0.519 18.962 1.00 86.44 99 ALA A CA 1
ATOM 724 C C . ALA A 1 99 ? 1.919 0.526 18.136 1.00 86.44 99 ALA A C 1
ATOM 726 O O . ALA A 1 99 ? 3.086 0.311 17.839 1.00 86.44 99 ALA A O 1
ATOM 727 N N . GLY A 1 100 ? 1.303 1.670 17.823 1.00 86.75 100 GLY A N 1
ATOM 728 C CA . GLY A 1 100 ? 1.947 2.757 17.083 1.00 86.75 100 GLY A CA 1
ATOM 729 C C . GLY A 1 100 ? 3.161 3.335 17.802 1.00 86.75 100 GLY A C 1
ATOM 730 O O . GLY A 1 100 ? 4.214 3.487 17.192 1.00 86.75 100 GLY A O 1
ATOM 731 N N . VAL A 1 101 ? 3.054 3.587 19.110 1.00 87.38 101 VAL A N 1
ATOM 732 C CA . VAL A 1 101 ? 4.185 4.066 19.921 1.00 87.38 101 VAL A CA 1
ATOM 733 C C . VAL A 1 101 ? 5.302 3.025 19.970 1.00 87.38 101 VAL A C 1
ATOM 735 O O . VAL A 1 101 ? 6.457 3.363 19.731 1.00 87.38 101 VAL A O 1
ATOM 738 N N . GLY A 1 102 ? 4.979 1.758 20.240 1.00 88.06 102 GLY A N 1
ATOM 739 C CA . GLY A 1 102 ? 5.980 0.690 20.295 1.00 88.06 102 GLY A CA 1
ATOM 740 C C . GLY A 1 102 ? 6.688 0.477 18.956 1.00 88.06 102 GLY A C 1
ATOM 741 O O . GLY A 1 102 ? 7.903 0.303 18.916 1.00 88.06 102 GLY A O 1
ATOM 742 N N . LEU A 1 103 ? 5.938 0.548 17.859 1.00 87.31 103 LEU A N 1
ATOM 743 C CA . LEU A 1 103 ? 6.442 0.356 16.504 1.00 87.31 103 LEU A CA 1
ATOM 744 C C . LEU A 1 103 ? 7.281 1.557 16.035 1.00 87.31 103 LEU A C 1
ATOM 746 O O . LEU A 1 103 ? 8.301 1.342 15.391 1.00 87.31 103 LEU A O 1
ATOM 750 N N . GLY A 1 104 ? 6.943 2.783 16.452 1.00 85.69 104 GLY A N 1
ATOM 751 C CA . GLY A 1 104 ? 7.780 3.972 16.245 1.00 85.69 104 GLY A CA 1
ATOM 752 C C . GLY A 1 104 ? 9.066 3.972 17.084 1.00 85.69 104 GLY A C 1
ATOM 753 O O . GLY A 1 104 ? 10.120 4.390 16.616 1.00 85.69 104 GLY A O 1
ATOM 754 N N . ILE A 1 105 ? 9.034 3.441 18.312 1.00 86.31 105 ILE A N 1
ATOM 755 C CA . ILE A 1 105 ? 10.264 3.237 19.099 1.00 86.31 105 ILE A CA 1
ATOM 756 C C . ILE A 1 105 ? 11.150 2.181 18.425 1.00 86.31 105 ILE A C 1
ATOM 758 O O . ILE A 1 105 ? 12.356 2.381 18.294 1.00 86.31 105 ILE A O 1
ATOM 762 N N . ALA A 1 106 ? 10.563 1.071 17.973 1.00 84.50 106 ALA A N 1
ATOM 763 C CA . ALA A 1 106 ? 11.286 0.027 17.253 1.00 84.50 106 ALA A CA 1
ATOM 764 C C . ALA A 1 106 ? 11.888 0.549 15.938 1.00 84.50 106 ALA A C 1
ATOM 766 O O . ALA A 1 106 ? 13.042 0.254 15.641 1.00 84.50 106 ALA A O 1
ATOM 767 N N . GLU A 1 107 ? 11.140 1.365 15.192 1.00 84.44 107 GLU A N 1
ATOM 768 C CA . GLU A 1 107 ? 11.618 2.083 14.008 1.00 84.44 107 GLU A CA 1
ATOM 769 C C . GLU A 1 107 ? 12.870 2.897 14.330 1.00 84.44 107 GLU A C 1
ATOM 771 O O . GLU A 1 107 ? 13.901 2.722 13.683 1.00 84.44 107 GLU A O 1
ATOM 776 N N . GLN A 1 108 ? 12.816 3.722 15.378 1.00 83.06 108 GLN A N 1
ATOM 777 C CA . GLN A 1 108 ? 13.941 4.567 15.760 1.00 83.06 108 GLN A CA 1
ATOM 778 C C . GLN A 1 108 ? 15.176 3.747 16.162 1.00 83.06 108 GLN A C 1
ATOM 780 O O . GLN A 1 108 ? 16.299 4.116 15.820 1.00 83.06 108 GLN A O 1
ATOM 785 N N . LEU A 1 109 ? 14.986 2.617 16.851 1.00 83.00 109 LEU A N 1
ATOM 786 C CA . LEU A 1 109 ? 16.075 1.703 17.211 1.00 83.00 109 LEU A CA 1
ATOM 787 C C . LEU A 1 109 ? 16.723 1.069 15.975 1.00 83.00 109 LEU A C 1
ATOM 789 O O . LEU A 1 109 ? 17.950 1.020 15.877 1.00 83.00 109 LEU A O 1
ATOM 793 N N . VAL A 1 110 ? 15.913 0.612 15.017 1.00 81.50 110 VAL A N 1
ATOM 794 C CA . VAL A 1 110 ? 16.405 0.053 13.749 1.00 81.50 110 VAL A CA 1
ATOM 795 C C . VAL A 1 110 ? 17.133 1.123 12.946 1.00 81.50 110 VAL A C 1
ATOM 797 O O . VAL A 1 110 ? 18.213 0.851 12.423 1.00 81.50 110 VAL A O 1
ATOM 800 N N . HIS A 1 111 ? 16.581 2.334 12.881 1.00 80.75 111 HIS A N 1
ATOM 801 C CA . HIS A 1 111 ? 17.176 3.457 12.167 1.00 80.75 111 HIS A CA 1
ATOM 802 C C . HIS A 1 111 ? 18.550 3.824 12.736 1.00 80.75 111 HIS A C 1
ATOM 804 O O . HIS A 1 111 ? 19.506 4.000 11.983 1.00 80.75 111 HIS A O 1
ATOM 810 N N . TRP A 1 112 ? 18.677 3.859 14.065 1.00 79.69 112 TRP A N 1
ATOM 811 C CA . TRP A 1 112 ? 19.938 4.184 14.726 1.00 79.69 112 TRP A CA 1
ATOM 812 C C . TRP A 1 112 ? 20.997 3.087 14.553 1.00 79.69 112 TRP A C 1
ATOM 814 O O . TRP A 1 112 ? 22.168 3.387 14.334 1.00 79.69 112 TRP A O 1
ATOM 824 N N . ASN A 1 113 ? 20.588 1.815 14.584 1.00 81.38 113 ASN A N 1
ATOM 825 C CA . ASN A 1 113 ? 21.498 0.684 14.397 1.00 81.38 113 ASN A CA 1
ATOM 826 C C . ASN A 1 113 ? 21.883 0.445 12.924 1.00 81.38 113 ASN A C 1
ATOM 828 O O . ASN A 1 113 ? 22.928 -0.133 12.636 1.00 81.38 113 ASN A O 1
ATOM 832 N N . THR A 1 114 ? 21.047 0.885 11.981 1.00 75.44 114 THR A N 1
ATOM 833 C CA . THR A 1 114 ? 21.174 0.568 10.550 1.00 75.44 114 THR A CA 1
ATOM 834 C C . THR A 1 114 ? 21.406 1.821 9.705 1.00 75.44 114 THR A C 1
ATOM 836 O O . THR A 1 114 ? 20.839 1.969 8.622 1.00 75.44 114 THR A O 1
ATOM 839 N N . ALA A 1 115 ? 22.266 2.727 10.176 1.00 67.06 115 ALA A N 1
ATOM 840 C CA . ALA A 1 115 ? 22.556 3.991 9.491 1.00 67.06 115 ALA A CA 1
ATOM 841 C C . ALA A 1 115 ? 23.033 3.808 8.031 1.00 67.06 115 ALA A C 1
ATOM 843 O O . ALA A 1 115 ? 22.787 4.666 7.188 1.00 67.06 115 ALA A O 1
ATOM 844 N N . ASN A 1 116 ? 23.658 2.667 7.713 1.00 64.75 116 ASN A N 1
ATOM 845 C CA . ASN A 1 116 ? 24.202 2.378 6.382 1.00 64.75 116 ASN A CA 1
ATOM 846 C C . ASN A 1 116 ? 23.186 1.746 5.404 1.00 64.75 116 ASN A C 1
ATOM 848 O O . ASN A 1 116 ? 23.426 1.761 4.201 1.00 64.75 116 ASN A O 1
ATOM 852 N N . HIS A 1 117 ? 22.056 1.206 5.886 1.00 68.75 117 HIS A N 1
ATOM 853 C CA . HIS A 1 117 ? 21.050 0.526 5.051 1.00 68.75 117 HIS A CA 1
ATOM 854 C C . HIS A 1 117 ? 19.614 0.901 5.468 1.00 68.75 117 HIS A C 1
ATOM 856 O O . HIS A 1 117 ? 18.887 0.071 6.026 1.00 68.75 117 HIS A O 1
ATOM 862 N N . PRO A 1 118 ? 19.156 2.134 5.174 1.00 70.69 118 PRO A N 1
ATOM 863 C CA . PRO A 1 118 ? 17.855 2.641 5.625 1.00 70.69 118 PRO A CA 1
ATOM 864 C C . PRO A 1 118 ? 16.656 1.830 5.104 1.00 70.69 118 PRO A C 1
ATOM 866 O O . PRO A 1 118 ? 15.582 1.861 5.695 1.00 70.69 118 PRO A O 1
ATOM 869 N N . ALA A 1 119 ? 16.828 1.063 4.027 1.00 74.75 119 ALA A N 1
ATOM 870 C CA . ALA A 1 119 ? 15.769 0.252 3.437 1.00 74.75 119 ALA A CA 1
ATOM 871 C C . ALA A 1 119 ? 15.381 -0.993 4.258 1.00 74.75 119 ALA A C 1
ATOM 873 O O . ALA A 1 119 ? 14.292 -1.533 4.055 1.00 74.75 119 ALA A O 1
ATOM 874 N N . LEU A 1 120 ? 16.227 -1.449 5.195 1.00 78.00 120 LEU A N 1
ATOM 875 C CA . LEU A 1 120 ? 15.917 -2.609 6.044 1.00 78.00 120 LEU A CA 1
ATOM 876 C C . LEU A 1 120 ? 14.653 -2.398 6.886 1.00 78.00 120 LEU A C 1
ATOM 878 O O . LEU A 1 120 ? 13.970 -3.360 7.234 1.00 78.00 120 LEU A O 1
ATOM 882 N N . ILE A 1 121 ? 14.302 -1.145 7.166 1.00 79.31 121 ILE A N 1
ATOM 883 C CA . ILE A 1 121 ? 13.133 -0.795 7.969 1.00 79.31 121 ILE A CA 1
ATOM 884 C C . ILE A 1 121 ? 11.821 -1.269 7.327 1.00 79.31 121 ILE A C 1
ATOM 886 O O . ILE A 1 121 ? 10.938 -1.777 8.015 1.00 79.31 121 ILE A O 1
ATOM 890 N N . TYR A 1 122 ? 11.724 -1.220 5.994 1.00 81.19 122 TYR A N 1
ATOM 891 C CA . TYR A 1 122 ? 10.541 -1.669 5.257 1.00 81.19 122 TYR A CA 1
ATOM 892 C C . TYR A 1 122 ? 10.371 -3.191 5.313 1.00 81.19 122 TYR A C 1
ATOM 894 O O . TYR A 1 122 ? 9.249 -3.684 5.438 1.00 81.19 122 TYR A O 1
ATOM 902 N N . LEU A 1 123 ? 11.483 -3.935 5.302 1.00 80.62 123 LEU A N 1
ATOM 903 C CA . LEU A 1 123 ? 11.481 -5.383 5.511 1.00 80.62 123 LEU A CA 1
ATOM 904 C C . LEU A 1 123 ? 11.039 -5.733 6.941 1.00 80.62 123 LEU A C 1
ATOM 906 O O . LEU A 1 123 ? 10.240 -6.651 7.128 1.00 80.62 123 LEU A O 1
ATOM 910 N N . VAL A 1 124 ? 11.507 -4.978 7.942 1.00 83.75 124 VAL A N 1
ATOM 911 C CA . VAL A 1 124 ? 11.079 -5.148 9.339 1.00 83.75 124 VAL A CA 1
ATOM 912 C C . VAL A 1 124 ? 9.574 -4.921 9.466 1.00 83.75 124 VAL A C 1
ATOM 914 O O . VAL A 1 124 ? 8.890 -5.768 10.036 1.00 83.75 124 VAL A O 1
ATOM 917 N N . TYR A 1 125 ? 9.023 -3.850 8.890 1.00 82.38 125 TYR A N 1
ATOM 918 C CA . TYR A 1 125 ? 7.577 -3.611 8.921 1.00 82.38 125 TYR A CA 1
ATOM 919 C C . TYR A 1 125 ? 6.770 -4.702 8.233 1.00 82.38 125 TYR A C 1
ATOM 921 O O . TYR A 1 125 ? 5.759 -5.145 8.780 1.00 82.38 125 TYR A O 1
ATOM 929 N N . PHE A 1 126 ? 7.219 -5.168 7.068 1.00 82.44 126 PHE A N 1
ATOM 930 C CA . PHE A 1 126 ? 6.589 -6.299 6.399 1.00 82.44 126 PHE A CA 1
ATOM 931 C C . PHE A 1 126 ? 6.603 -7.552 7.285 1.00 82.44 126 PHE A C 1
ATOM 933 O O . PHE A 1 126 ? 5.567 -8.196 7.450 1.00 82.44 126 PHE A O 1
ATOM 940 N N . GLY A 1 127 ? 7.736 -7.851 7.927 1.00 83.38 127 GLY A N 1
ATOM 941 C CA . GLY A 1 127 ? 7.863 -8.949 8.884 1.00 83.38 127 GLY A CA 1
ATOM 942 C C . GLY A 1 127 ? 6.927 -8.805 10.086 1.00 83.38 127 GLY A C 1
ATOM 943 O O . GLY A 1 127 ? 6.230 -9.756 10.433 1.00 83.38 127 GLY A O 1
ATOM 944 N N . VAL A 1 128 ? 6.843 -7.613 10.686 1.00 84.94 128 VAL A N 1
ATOM 945 C CA . VAL A 1 128 ? 5.941 -7.321 11.813 1.00 84.94 128 VAL A CA 1
ATOM 946 C C . VAL A 1 128 ? 4.479 -7.519 11.413 1.00 84.94 128 VAL A C 1
ATOM 948 O O . VAL A 1 128 ? 3.740 -8.183 12.138 1.00 84.94 128 VAL A O 1
ATOM 951 N N . ILE A 1 129 ? 4.067 -7.006 10.248 1.00 81.25 129 ILE A N 1
ATOM 952 C CA . ILE A 1 129 ? 2.713 -7.196 9.706 1.00 81.25 129 ILE A CA 1
ATOM 953 C C . ILE A 1 129 ? 2.422 -8.684 9.500 1.00 81.25 129 ILE A C 1
ATOM 955 O O . ILE A 1 129 ? 1.375 -9.174 9.928 1.00 81.25 129 ILE A O 1
ATOM 959 N N . LEU A 1 130 ? 3.349 -9.414 8.876 1.00 80.19 130 LEU A N 1
ATOM 960 C CA . LEU A 1 130 ? 3.193 -10.836 8.587 1.00 80.19 130 LEU A CA 1
ATOM 961 C C . LEU A 1 130 ? 3.052 -11.654 9.879 1.00 80.19 130 LEU A C 1
ATOM 963 O O . LEU A 1 130 ? 2.115 -12.441 10.011 1.00 80.19 130 LEU A O 1
ATOM 967 N N . VAL A 1 131 ? 3.944 -11.445 10.851 1.00 83.69 131 VAL A N 1
ATOM 968 C CA . VAL A 1 131 ? 3.927 -12.146 12.144 1.00 83.69 131 VAL A CA 1
ATOM 969 C C . VAL A 1 131 ? 2.657 -11.817 12.924 1.00 83.69 131 VAL A C 1
ATOM 971 O O . VAL A 1 131 ? 2.000 -12.732 13.424 1.00 83.69 131 VAL A O 1
ATOM 974 N N . ALA A 1 132 ? 2.272 -10.539 12.991 1.00 79.94 132 ALA A N 1
ATOM 975 C CA . ALA A 1 132 ? 1.049 -10.116 13.662 1.00 79.94 132 ALA A CA 1
ATOM 976 C C . ALA A 1 132 ? -0.181 -10.816 13.071 1.00 79.94 132 ALA A C 1
ATOM 978 O O . ALA A 1 132 ? -1.017 -11.326 13.813 1.00 79.94 132 ALA A O 1
ATOM 979 N N . LEU A 1 133 ? -0.270 -10.918 11.745 1.00 73.31 133 LEU A N 1
ATOM 980 C CA . LEU A 1 133 ? -1.409 -11.554 11.086 1.00 73.31 133 LEU A CA 1
ATOM 981 C C . LEU A 1 133 ? -1.424 -13.070 11.225 1.00 73.31 133 LEU A C 1
ATOM 983 O O . LEU A 1 133 ? -2.484 -13.649 11.473 1.00 73.31 133 LEU A O 1
ATOM 987 N N . LEU A 1 134 ? -0.265 -13.722 11.125 1.00 75.31 134 LEU A N 1
ATOM 988 C CA . LEU A 1 134 ? -0.162 -15.160 11.361 1.00 75.31 134 LEU A CA 1
ATOM 989 C C . LEU A 1 134 ? -0.587 -15.510 12.795 1.00 75.31 134 LEU A C 1
ATOM 991 O O . LEU A 1 134 ? -1.356 -16.456 12.986 1.00 75.31 134 LEU A O 1
ATOM 995 N N . ALA A 1 135 ? -0.192 -14.697 13.780 1.00 78.12 135 ALA A N 1
ATOM 996 C CA . ALA A 1 135 ? -0.597 -14.853 15.178 1.00 78.12 135 ALA A CA 1
ATOM 997 C C . ALA A 1 135 ? -2.106 -14.619 15.413 1.00 78.12 135 ALA A C 1
ATOM 999 O O . ALA A 1 135 ? -2.683 -15.169 16.351 1.00 78.12 135 ALA A O 1
ATOM 1000 N N . GLN A 1 136 ? -2.771 -13.832 14.563 1.00 71.44 136 GLN A N 1
ATOM 1001 C CA . GLN A 1 136 ? -4.191 -13.469 14.697 1.00 71.44 136 GLN A CA 1
ATOM 1002 C C . GLN A 1 136 ? -5.160 -14.412 13.949 1.00 71.44 136 GLN A C 1
ATOM 1004 O O . GLN A 1 136 ? -6.380 -14.325 14.132 1.00 71.44 136 GLN A O 1
ATOM 1009 N N . SER A 1 137 ? -4.639 -15.347 13.147 1.00 58.12 137 SER A N 1
ATOM 1010 C CA . SER A 1 137 ? -5.398 -16.194 12.207 1.00 58.12 137 SER A CA 1
ATOM 1011 C C . SER A 1 137 ? -6.506 -17.073 12.827 1.00 58.12 137 SER A C 1
ATOM 1013 O O . SER A 1 137 ? -7.453 -17.444 12.134 1.00 58.12 137 SER A O 1
ATOM 1015 N N . GLY A 1 138 ? -6.463 -17.362 14.134 1.00 56.88 138 GLY A N 1
ATOM 1016 C CA . GLY A 1 138 ? -7.410 -18.271 14.800 1.00 56.88 138 GLY A CA 1
ATOM 1017 C C . GLY A 1 138 ? -8.762 -17.682 15.244 1.00 56.88 138 GLY A C 1
ATOM 1018 O O . GLY A 1 138 ? -9.681 -18.448 15.527 1.00 56.88 138 GLY A O 1
ATOM 1019 N N . ARG A 1 139 ? -8.928 -16.350 15.343 1.00 53.12 139 ARG A N 1
ATOM 1020 C CA . ARG A 1 139 ? -10.127 -15.726 15.973 1.00 53.12 139 ARG A CA 1
ATOM 1021 C C . ARG A 1 139 ? -10.871 -14.693 15.116 1.00 53.12 139 ARG A C 1
ATOM 1023 O O . ARG A 1 139 ? -11.997 -14.339 15.449 1.00 53.12 139 ARG A O 1
ATOM 1030 N N . LEU A 1 140 ? -10.293 -14.260 13.996 1.00 51.78 140 LEU A N 1
ATOM 1031 C CA . LEU A 1 140 ? -10.809 -13.175 13.141 1.00 51.78 140 LEU A CA 1
ATOM 1032 C C . LEU A 1 140 ? -11.825 -13.619 12.061 1.00 51.78 140 LEU A C 1
ATOM 1034 O O . LEU A 1 140 ? -12.357 -12.798 11.321 1.00 51.78 140 LEU A O 1
ATOM 1038 N N . SER A 1 141 ? -12.098 -14.923 11.957 1.00 47.81 141 SER A N 1
ATOM 1039 C CA . SER A 1 141 ? -12.694 -15.561 10.768 1.00 47.81 141 SER A CA 1
ATOM 1040 C C . SER A 1 141 ? -14.207 -15.334 10.557 1.00 47.81 141 SER A C 1
ATOM 1042 O O . SER A 1 141 ? -14.715 -15.695 9.500 1.00 47.81 141 SER A O 1
ATOM 1044 N N . ARG A 1 142 ? -14.954 -14.766 11.523 1.00 49.31 142 ARG A N 1
ATOM 1045 C CA . ARG A 1 142 ? -16.437 -14.721 11.453 1.00 49.31 142 ARG A CA 1
ATOM 1046 C C . ARG A 1 142 ? -17.096 -13.338 11.442 1.00 49.31 142 ARG A C 1
ATOM 1048 O O . ARG A 1 142 ? -18.204 -13.239 10.934 1.00 49.31 142 ARG A O 1
ATOM 1055 N N . ALA A 1 143 ? -16.461 -12.289 11.967 1.00 45.69 143 ALA A N 1
ATOM 1056 C CA . ALA A 1 143 ? -17.127 -10.986 12.122 1.00 45.69 143 ALA A CA 1
ATOM 1057 C C . ALA A 1 143 ? -16.995 -10.070 10.889 1.00 45.69 143 ALA A C 1
ATOM 1059 O O . ALA A 1 143 ? -17.894 -9.291 10.598 1.00 45.69 143 ALA A O 1
ATOM 1060 N N . PHE A 1 144 ? -15.906 -10.194 10.123 1.00 48.19 144 PHE A N 1
ATOM 1061 C CA . PHE A 1 144 ? -15.561 -9.233 9.066 1.00 48.19 144 PHE A CA 1
ATOM 1062 C C . PHE A 1 144 ? -16.002 -9.654 7.649 1.00 48.19 144 PHE A C 1
ATOM 1064 O O . PHE A 1 144 ? -15.913 -8.883 6.696 1.00 48.19 144 PHE A O 1
ATOM 1071 N N . SER A 1 145 ? -16.507 -10.881 7.494 1.00 49.56 145 SER A N 1
ATOM 1072 C CA . SER A 1 145 ? -16.985 -11.432 6.217 1.00 49.56 145 SER A CA 1
ATOM 1073 C C . SER A 1 145 ? -18.240 -10.724 5.686 1.00 49.56 145 SER A C 1
ATOM 1075 O O . SER A 1 145 ? -18.520 -10.808 4.495 1.00 49.56 145 SER A O 1
ATOM 1077 N N . ALA A 1 146 ? -18.977 -10.014 6.548 1.00 49.72 146 ALA A N 1
ATOM 1078 C CA . ALA A 1 146 ? -20.211 -9.319 6.185 1.00 49.72 146 ALA A CA 1
ATOM 1079 C C . ALA A 1 146 ? -19.969 -8.014 5.398 1.00 49.72 146 ALA A C 1
ATOM 1081 O O . ALA A 1 146 ? -20.762 -7.676 4.524 1.00 49.72 146 ALA A O 1
ATOM 1082 N N . GLY A 1 147 ? -18.845 -7.317 5.622 1.00 47.19 147 GLY A N 1
ATOM 1083 C CA . GLY A 1 147 ? -18.545 -6.040 4.950 1.00 47.19 147 GLY A CA 1
ATOM 1084 C C . GLY A 1 147 ? -18.153 -6.174 3.470 1.00 47.19 147 GLY A C 1
ATOM 1085 O O . GLY A 1 147 ? -18.312 -5.238 2.689 1.00 47.19 147 GLY A O 1
ATOM 1086 N N . VAL A 1 148 ? -17.695 -7.359 3.050 1.00 49.03 148 VAL A N 1
ATOM 1087 C CA . VAL A 1 148 ? -17.330 -7.656 1.649 1.00 49.03 148 VAL A CA 1
ATOM 1088 C C . VAL A 1 148 ? -18.571 -7.724 0.740 1.00 49.03 148 VAL A C 1
ATOM 1090 O O . VAL A 1 148 ? -18.470 -7.503 -0.466 1.00 49.03 148 VAL A O 1
ATOM 1093 N N . SER A 1 149 ? -19.764 -7.917 1.318 1.00 49.53 149 SER A N 1
ATOM 1094 C CA . SER A 1 149 ? -21.041 -7.912 0.591 1.00 49.53 149 SER A CA 1
ATOM 1095 C C . SER A 1 149 ? -21.398 -6.546 -0.014 1.00 49.53 149 SER A C 1
ATOM 1097 O O . SER A 1 149 ? -22.165 -6.493 -0.976 1.00 49.53 149 SER A O 1
ATOM 1099 N N . SER A 1 150 ? -20.844 -5.445 0.511 1.00 50.66 150 SER A N 1
ATOM 1100 C CA . SER A 1 150 ? -21.147 -4.089 0.031 1.00 50.66 150 SER A CA 1
ATOM 1101 C C . SER A 1 150 ? -20.630 -3.858 -1.396 1.00 50.66 150 SER A C 1
ATOM 1103 O O . SER A 1 150 ? -21.361 -3.365 -2.252 1.00 50.66 150 SER A O 1
ATOM 1105 N N . TRP A 1 151 ? -19.427 -4.338 -1.723 1.00 46.41 151 TRP A N 1
ATOM 1106 C CA . TRP A 1 151 ? -18.847 -4.185 -3.065 1.00 46.41 151 TRP A CA 1
ATOM 1107 C C . TRP A 1 151 ? -19.496 -5.096 -4.113 1.00 46.41 151 TRP A C 1
ATOM 1109 O O . TRP A 1 151 ? -19.658 -4.691 -5.263 1.00 46.41 151 TRP A O 1
ATOM 1119 N N . ALA A 1 152 ? -19.949 -6.287 -3.710 1.00 51.94 152 ALA A N 1
ATOM 1120 C CA . ALA A 1 152 ? -20.714 -7.179 -4.581 1.00 51.94 152 ALA A CA 1
ATOM 1121 C C . ALA A 1 152 ? -22.073 -6.573 -4.987 1.00 51.94 152 ALA A C 1
ATOM 1123 O O . ALA A 1 152 ? -22.564 -6.839 -6.083 1.00 51.94 152 ALA A O 1
ATOM 1124 N N . SER A 1 153 ? -22.654 -5.705 -4.147 1.00 50.78 153 SER A N 1
ATOM 1125 C CA . SER A 1 153 ? -23.919 -5.021 -4.449 1.00 50.78 153 SER A CA 1
ATOM 1126 C C . SER A 1 153 ? -23.791 -3.940 -5.533 1.00 50.78 153 SER A C 1
ATOM 1128 O O . SER A 1 153 ? -24.761 -3.663 -6.237 1.00 50.78 153 SER A O 1
ATOM 1130 N N . VAL A 1 154 ? -22.587 -3.388 -5.738 1.00 52.41 154 VAL A N 1
ATOM 1131 C CA . VAL A 1 154 ? -22.309 -2.392 -6.790 1.00 52.41 154 VAL A CA 1
ATOM 1132 C C . VAL A 1 154 ? -22.211 -3.052 -8.174 1.00 52.41 154 VAL A C 1
ATOM 1134 O O . VAL A 1 154 ? -22.498 -2.418 -9.187 1.00 52.41 154 VAL A O 1
ATOM 1137 N N . ALA A 1 155 ? -21.859 -4.341 -8.230 1.00 52.59 155 ALA A N 1
ATOM 1138 C CA . ALA A 1 155 ? -21.656 -5.082 -9.476 1.00 52.59 155 ALA A CA 1
ATOM 1139 C C . ALA A 1 155 ? -22.931 -5.714 -10.058 1.00 52.59 155 ALA A C 1
ATOM 1141 O O . ALA A 1 155 ? -22.879 -6.311 -11.135 1.00 52.59 155 ALA A O 1
ATOM 1142 N N . ALA A 1 156 ? -24.088 -5.559 -9.410 1.00 55.16 156 ALA A N 1
ATOM 1143 C CA . ALA A 1 156 ? -25.357 -5.919 -10.022 1.00 55.16 156 ALA A CA 1
ATOM 1144 C C . ALA A 1 156 ? -25.751 -4.846 -11.052 1.00 55.16 156 ALA A C 1
ATOM 1146 O O . ALA A 1 156 ? -26.740 -4.131 -10.885 1.00 55.16 156 ALA A O 1
ATOM 1147 N N . LEU A 1 157 ? -24.989 -4.744 -12.151 1.00 54.28 157 LEU A N 1
ATOM 1148 C CA . LEU A 1 157 ? -25.550 -4.259 -13.407 1.00 54.28 157 LEU A CA 1
ATOM 1149 C C . LEU A 1 157 ? -26.778 -5.128 -13.645 1.00 54.28 157 LEU A C 1
ATOM 1151 O O . LEU A 1 157 ? -26.641 -6.307 -13.970 1.00 54.28 157 LEU A O 1
ATOM 1155 N N . LYS A 1 158 ? -27.965 -4.572 -13.380 1.00 57.16 158 LYS A N 1
ATOM 1156 C CA . LYS A 1 158 ? -29.230 -5.278 -13.552 1.00 57.16 158 LYS A CA 1
ATOM 1157 C C . LYS A 1 158 ? -29.208 -5.812 -14.986 1.00 57.16 158 LYS A C 1
ATOM 1159 O O . LYS A 1 158 ? -29.140 -4.992 -15.907 1.00 57.16 158 LYS A O 1
ATOM 1164 N N . PRO A 1 159 ? -29.126 -7.139 -15.195 1.00 63.44 159 PRO A N 1
ATOM 1165 C CA . PRO A 1 159 ? -28.977 -7.677 -16.534 1.00 63.44 159 PRO A CA 1
ATOM 1166 C C . PRO A 1 159 ? -30.133 -7.158 -17.383 1.00 63.44 159 PRO A C 1
ATOM 1168 O O . PRO A 1 159 ? -31.241 -6.981 -16.870 1.00 63.44 159 PRO A O 1
ATOM 1171 N N . ILE A 1 160 ? -29.856 -6.863 -18.658 1.00 67.25 160 ILE A N 1
ATOM 1172 C CA . ILE A 1 160 ? -30.894 -6.453 -19.609 1.00 67.25 160 ILE A CA 1
ATOM 1173 C C . ILE A 1 160 ? -32.026 -7.487 -19.482 1.00 67.25 160 ILE A C 1
ATOM 1175 O O . ILE A 1 160 ? -31.730 -8.674 -19.661 1.00 67.25 160 ILE A O 1
ATOM 1179 N N . PRO A 1 161 ? -33.259 -7.068 -19.132 1.00 72.88 161 PRO A N 1
ATOM 1180 C CA . PRO A 1 161 ? -34.395 -7.971 -18.971 1.00 72.88 161 PRO A CA 1
ATOM 1181 C C . PRO A 1 161 ? -34.489 -8.922 -20.171 1.00 72.88 161 PRO A C 1
ATOM 1183 O O . PRO A 1 161 ? -34.254 -8.497 -21.310 1.00 72.88 161 PRO A O 1
ATOM 1186 N N . GLU A 1 162 ? -34.757 -10.212 -19.938 1.00 64.69 162 GLU A N 1
ATOM 1187 C CA . GLU A 1 162 ? -34.738 -11.242 -20.992 1.00 64.69 162 GLU A CA 1
ATOM 1188 C C . GLU A 1 162 ? -35.677 -10.906 -22.162 1.00 64.69 162 GLU A C 1
ATOM 1190 O O . GLU A 1 162 ? -35.427 -11.303 -23.304 1.00 64.69 162 GLU A O 1
ATOM 1195 N N . GLU A 1 163 ? -36.701 -10.103 -21.888 1.00 70.19 163 GLU A N 1
ATOM 1196 C CA . GLU A 1 163 ? -37.701 -9.598 -22.817 1.00 70.19 163 GLU A CA 1
ATOM 1197 C C . GLU A 1 163 ? -37.099 -8.637 -23.857 1.00 70.19 163 GLU A C 1
ATOM 1199 O O . GLU A 1 163 ? -37.470 -8.680 -25.029 1.00 70.19 163 GLU A O 1
ATOM 1204 N N . LEU A 1 164 ? -36.113 -7.817 -23.471 1.00 63.97 164 LEU A N 1
ATOM 1205 C CA . LEU A 1 164 ? -35.444 -6.853 -24.358 1.00 63.97 164 LEU A CA 1
ATOM 1206 C C . LEU A 1 164 ? -34.272 -7.471 -25.134 1.00 63.97 164 LEU A C 1
ATOM 1208 O O . LEU A 1 164 ? -33.801 -6.907 -26.119 1.00 63.97 164 LEU A O 1
ATOM 1212 N N . ARG A 1 165 ? -33.797 -8.654 -24.732 1.00 61.94 165 ARG A N 1
ATOM 1213 C CA . ARG A 1 165 ? -32.622 -9.317 -25.324 1.00 61.94 165 ARG A CA 1
ATOM 1214 C C . ARG A 1 165 ? -32.875 -9.882 -26.731 1.00 61.94 165 ARG A C 1
ATOM 1216 O O . ARG A 1 165 ? -31.918 -10.141 -27.459 1.00 61.94 165 ARG A O 1
ATOM 1223 N N . ARG A 1 166 ? -34.145 -10.084 -27.106 1.00 67.12 166 ARG A N 1
ATOM 1224 C CA . ARG A 1 166 ? -34.576 -10.622 -28.416 1.00 67.12 166 ARG A CA 1
ATOM 1225 C C . ARG A 1 166 ? -34.991 -9.542 -29.415 1.00 67.12 166 ARG A C 1
ATOM 1227 O O . ARG A 1 166 ? -35.207 -9.850 -30.583 1.00 67.12 166 ARG A O 1
ATOM 1234 N N . VAL A 1 167 ? -35.100 -8.300 -28.953 1.00 78.88 167 VAL A N 1
ATOM 1235 C CA . VAL A 1 167 ? -35.479 -7.150 -29.770 1.00 78.88 167 VAL A CA 1
ATOM 1236 C C . VAL A 1 167 ? -34.337 -6.872 -30.762 1.00 78.88 167 VAL A C 1
ATOM 1238 O O . VAL A 1 167 ? -33.181 -6.741 -30.331 1.00 78.88 167 VAL A O 1
ATOM 1241 N N . PRO A 1 168 ? -34.598 -6.841 -32.083 1.00 74.31 168 PRO A N 1
ATOM 1242 C CA . PRO A 1 168 ? -33.549 -6.690 -33.088 1.00 74.31 168 PRO A CA 1
ATOM 1243 C C . PRO A 1 168 ? -32.745 -5.400 -32.880 1.00 74.31 168 PRO A C 1
ATOM 1245 O O . PRO A 1 168 ? -31.531 -5.415 -33.052 1.00 74.31 168 PRO A O 1
ATOM 1248 N N . GLU A 1 169 ? -33.360 -4.330 -32.390 1.00 78.88 169 GLU A N 1
ATOM 1249 C CA . GLU A 1 169 ? -32.731 -3.049 -32.069 1.00 78.88 169 GLU A CA 1
ATOM 1250 C C . GLU A 1 169 ? -31.640 -3.179 -30.992 1.00 78.88 169 GLU A C 1
ATOM 1252 O O . GLU A 1 169 ? -30.609 -2.515 -31.076 1.00 78.88 169 GLU A O 1
ATOM 1257 N N . VAL A 1 170 ? -31.800 -4.077 -30.013 1.00 73.38 170 VAL A N 1
ATOM 1258 C CA . VAL A 1 170 ? -30.798 -4.310 -28.954 1.00 73.38 170 VAL A CA 1
ATOM 1259 C C . VAL A 1 170 ? -29.649 -5.181 -29.466 1.00 73.38 170 VAL A C 1
ATOM 1261 O O . VAL A 1 170 ? -28.486 -4.944 -29.133 1.00 73.38 170 VAL A O 1
ATOM 1264 N N . LEU A 1 171 ? -29.944 -6.167 -30.316 1.00 74.25 171 LEU A N 1
ATOM 1265 C CA . LEU A 1 171 ? -28.930 -7.023 -30.942 1.00 74.25 171 LEU A CA 1
ATOM 1266 C C . LEU A 1 171 ? -28.080 -6.244 -31.950 1.00 74.25 171 LEU A C 1
ATOM 1268 O O . LEU A 1 171 ? -26.851 -6.331 -31.913 1.00 74.25 171 LEU A O 1
ATOM 1272 N N . TRP A 1 172 ? -28.724 -5.468 -32.823 1.00 78.94 172 TRP A N 1
ATOM 1273 C CA . TRP A 1 172 ? -28.059 -4.585 -33.776 1.00 78.94 172 TRP A CA 1
ATOM 1274 C C . TRP A 1 172 ? -27.367 -3.431 -33.059 1.00 78.94 172 TRP A C 1
ATOM 1276 O O . TRP A 1 172 ? -26.204 -3.182 -33.348 1.00 78.94 172 TRP A O 1
ATOM 1286 N N . GLY A 1 173 ? -27.992 -2.817 -32.053 1.00 78.75 173 GLY A N 1
ATOM 1287 C CA . GLY A 1 173 ? -27.371 -1.777 -31.232 1.00 78.75 173 GLY A CA 1
ATOM 1288 C C . GLY A 1 173 ? -26.096 -2.260 -30.541 1.00 78.75 173 GLY A C 1
ATOM 1289 O O . GLY A 1 173 ? -25.055 -1.620 -30.658 1.00 78.75 173 GLY A O 1
ATOM 1290 N N . LYS A 1 174 ? -26.123 -3.441 -29.907 1.00 78.06 174 LYS A N 1
ATOM 1291 C CA . LYS A 1 174 ? -24.934 -4.050 -29.290 1.00 78.06 174 LYS A CA 1
ATOM 1292 C C . LYS A 1 174 ? -23.856 -4.389 -30.323 1.00 78.06 174 LYS A C 1
ATOM 1294 O O . LYS A 1 174 ? -22.679 -4.168 -30.055 1.00 78.06 174 LYS A O 1
ATOM 1299 N N . ARG A 1 175 ? -24.236 -4.930 -31.486 1.00 79.69 175 ARG A N 1
ATOM 1300 C CA . ARG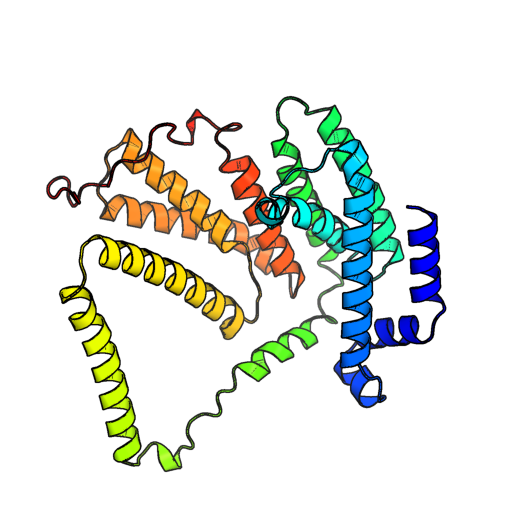 A 1 175 ? -23.297 -5.277 -32.568 1.00 79.69 175 ARG A CA 1
ATOM 1301 C C . ARG A 1 175 ? -22.670 -4.043 -33.206 1.00 79.69 175 ARG A C 1
ATOM 1303 O O . ARG A 1 175 ? -21.472 -4.063 -33.437 1.00 79.69 175 ARG A O 1
ATOM 1310 N N . VAL A 1 176 ? -23.439 -2.982 -33.439 1.00 83.56 176 VAL A N 1
ATOM 1311 C CA . VAL A 1 176 ? -22.956 -1.706 -33.984 1.00 83.56 176 VAL A CA 1
ATOM 1312 C C . VAL A 1 176 ? -22.064 -0.994 -32.973 1.00 83.56 176 VAL A C 1
ATOM 1314 O O . VAL A 1 176 ? -21.006 -0.513 -33.355 1.00 83.56 176 VAL A O 1
ATOM 1317 N N . LEU A 1 177 ? -22.416 -0.992 -31.683 1.00 81.75 177 LEU A N 1
ATOM 1318 C CA . LEU A 1 177 ? -21.545 -0.461 -30.627 1.00 81.75 177 LEU A CA 1
ATOM 1319 C C . LEU A 1 177 ? -20.229 -1.235 -30.521 1.00 81.75 177 LEU A C 1
ATOM 1321 O O . LEU A 1 177 ? -19.170 -0.620 -30.469 1.00 81.75 177 LEU A O 1
ATOM 1325 N N . LEU A 1 178 ? -20.274 -2.571 -30.520 1.00 82.88 178 LEU A N 1
ATOM 1326 C CA . LEU A 1 178 ? -19.066 -3.404 -30.494 1.00 82.88 178 LEU A CA 1
ATOM 1327 C C . LEU A 1 178 ? -18.225 -3.225 -31.758 1.00 82.88 178 LEU A C 1
ATOM 1329 O O . LEU A 1 178 ? -17.021 -3.025 -31.658 1.00 82.88 178 LEU A O 1
ATOM 1333 N N . ALA A 1 179 ? -18.845 -3.264 -32.937 1.00 81.44 179 ALA A N 1
ATOM 1334 C CA . ALA A 1 179 ? -18.158 -3.063 -34.207 1.00 81.44 179 ALA A CA 1
ATOM 1335 C C . ALA A 1 179 ? -17.566 -1.653 -34.302 1.00 81.44 179 ALA A C 1
ATOM 1337 O O . ALA A 1 179 ? -16.433 -1.510 -34.741 1.00 81.44 179 ALA A O 1
ATOM 1338 N N . GLY A 1 180 ? -18.284 -0.631 -33.832 1.00 84.38 180 GLY A N 1
ATOM 1339 C CA . GLY A 1 180 ? -17.807 0.746 -33.749 1.00 84.38 180 GLY A CA 1
ATOM 1340 C C . GLY A 1 180 ? -16.646 0.904 -32.770 1.00 84.38 180 GLY A C 1
ATOM 1341 O O . GLY A 1 180 ? -15.668 1.562 -33.102 1.00 84.38 180 GLY A O 1
ATOM 1342 N N . ALA A 1 181 ? -16.696 0.253 -31.606 1.00 80.69 181 ALA A N 1
ATOM 1343 C CA . ALA A 1 181 ? -15.596 0.254 -30.642 1.00 80.69 181 ALA A CA 1
ATOM 1344 C C . ALA A 1 181 ? -14.3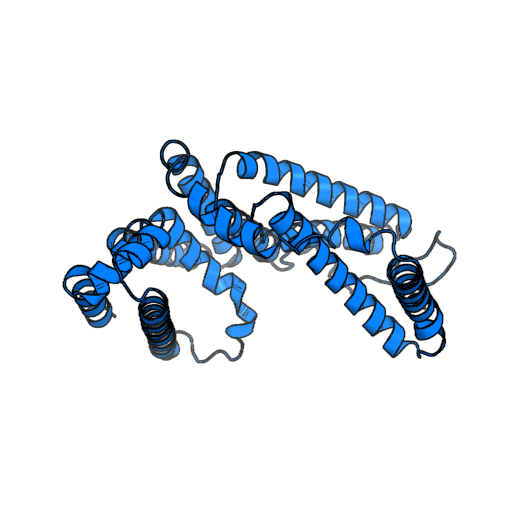45 -0.451 -31.193 1.00 80.69 181 ALA A C 1
ATOM 1346 O O . ALA A 1 181 ? -13.241 0.069 -31.056 1.00 80.69 181 ALA A O 1
ATOM 1347 N N . ILE A 1 182 ? -14.511 -1.600 -31.858 1.00 80.44 182 ILE A N 1
ATOM 1348 C CA . ILE A 1 182 ? -13.413 -2.333 -32.509 1.00 80.44 182 ILE A CA 1
ATOM 1349 C C . ILE A 1 182 ? -12.847 -1.518 -33.678 1.00 80.44 182 ILE A C 1
ATOM 1351 O O . ILE A 1 182 ? -11.634 -1.370 -33.792 1.00 80.44 182 ILE A O 1
ATOM 1355 N N . ALA A 1 183 ? -13.705 -0.942 -34.522 1.00 78.19 183 ALA A N 1
ATOM 1356 C CA . ALA A 1 183 ? -13.289 -0.104 -35.640 1.00 78.19 183 ALA A CA 1
ATOM 1357 C C . ALA A 1 183 ? -12.553 1.149 -35.156 1.00 78.19 183 ALA A C 1
ATOM 1359 O O . ALA A 1 183 ? -11.502 1.474 -35.696 1.00 78.19 183 ALA A O 1
ATOM 1360 N N . ALA A 1 184 ? -13.040 1.810 -34.103 1.00 77.00 184 ALA A N 1
ATOM 1361 C CA . ALA A 1 184 ? -12.337 2.920 -33.471 1.00 77.00 184 ALA A CA 1
ATOM 1362 C C . ALA A 1 184 ? -10.975 2.471 -32.921 1.00 77.00 184 ALA A C 1
ATOM 1364 O O . ALA A 1 184 ? -9.974 3.131 -33.168 1.00 77.00 184 ALA A O 1
ATOM 1365 N N . PHE A 1 185 ? -10.900 1.319 -32.252 1.00 75.94 185 PHE A N 1
ATOM 1366 C CA . PHE A 1 185 ? -9.641 0.794 -31.722 1.00 75.94 185 PHE A CA 1
ATOM 1367 C C . PHE A 1 185 ? -8.599 0.491 -32.812 1.00 75.94 185 PHE A C 1
ATOM 1369 O O . PHE A 1 185 ? -7.411 0.687 -32.583 1.00 75.94 185 PHE A O 1
ATOM 1376 N N . VAL A 1 186 ? -9.025 0.045 -33.998 1.00 77.50 186 VAL A N 1
ATOM 1377 C CA . VAL A 1 186 ? -8.123 -0.305 -35.110 1.00 77.50 186 VAL A CA 1
ATOM 1378 C C . VAL A 1 186 ? -7.784 0.897 -35.999 1.00 77.50 186 VAL A C 1
ATOM 1380 O O . VAL A 1 186 ? -6.642 1.038 -36.429 1.00 77.50 186 VAL A O 1
ATOM 1383 N N . LEU A 1 187 ? -8.749 1.777 -36.279 1.00 73.38 187 LEU A N 1
ATOM 1384 C CA . LEU A 1 187 ? -8.588 2.877 -37.240 1.00 73.38 187 LEU A CA 1
ATOM 1385 C C . LEU A 1 187 ? -7.986 4.137 -36.613 1.00 73.38 187 LEU A C 1
ATOM 1387 O O . LEU A 1 187 ? -7.241 4.854 -37.279 1.00 73.38 187 LEU A O 1
ATOM 1391 N N . VAL A 1 188 ? -8.275 4.416 -35.339 1.00 72.00 188 VAL A N 1
ATOM 1392 C CA . VAL A 1 188 ? -7.775 5.620 -34.653 1.00 72.00 188 VAL A CA 1
ATOM 1393 C C . VAL A 1 188 ? -6.237 5.643 -34.558 1.00 72.00 188 VAL A C 1
ATOM 1395 O O . VAL A 1 188 ? -5.662 6.677 -34.911 1.00 72.00 188 VAL A O 1
ATOM 1398 N N . PRO A 1 189 ? -5.534 4.539 -34.214 1.00 73.94 189 PRO A N 1
ATOM 1399 C CA . PRO A 1 189 ? -4.068 4.519 -34.157 1.00 73.94 189 PRO A CA 1
ATOM 1400 C C . PRO A 1 189 ? -3.375 4.821 -35.489 1.00 73.94 189 PRO A C 1
ATOM 1402 O O . PRO A 1 189 ? -2.231 5.279 -35.494 1.00 73.94 189 PRO A O 1
ATOM 1405 N N . TRP A 1 190 ? -4.056 4.590 -36.617 1.00 73.56 190 TRP A N 1
ATOM 1406 C CA . TRP A 1 190 ? -3.483 4.790 -37.950 1.00 73.56 190 TRP A CA 1
ATOM 1407 C C . TRP A 1 190 ? -3.348 6.263 -38.337 1.00 73.56 190 TRP A C 1
ATOM 1409 O O . TRP A 1 190 ? -2.568 6.607 -39.219 1.00 73.56 190 TRP A O 1
ATOM 1419 N N . THR A 1 191 ? -4.078 7.138 -37.647 1.00 74.19 191 THR A N 1
ATOM 1420 C CA . THR A 1 191 ? -4.032 8.593 -37.855 1.00 74.19 191 THR A CA 1
ATOM 1421 C C . THR A 1 191 ? -3.114 9.314 -36.867 1.00 74.19 191 THR A C 1
ATOM 1423 O O . THR A 1 191 ? -2.956 10.531 -36.941 1.00 74.19 191 THR A O 1
ATOM 1426 N N . TRP A 1 192 ? -2.517 8.586 -35.919 1.00 78.12 192 TRP A N 1
ATOM 1427 C CA . TRP A 1 192 ? -1.746 9.146 -34.811 1.00 78.12 192 TRP A CA 1
ATOM 1428 C C . TRP A 1 192 ? -0.245 9.133 -35.104 1.00 78.12 192 TRP A C 1
ATOM 1430 O O . TRP A 1 192 ? 0.296 8.135 -35.570 1.00 78.12 192 TRP A O 1
ATOM 1440 N N . GLY A 1 193 ? 0.437 10.240 -34.795 1.00 80.94 193 GLY A N 1
ATOM 1441 C CA . GLY A 1 193 ? 1.898 10.313 -34.870 1.00 80.94 193 GLY A CA 1
ATOM 1442 C C . GLY A 1 193 ? 2.593 9.441 -33.806 1.00 80.94 193 GLY A C 1
ATOM 1443 O O . GLY A 1 193 ? 1.944 9.021 -32.840 1.00 80.94 193 GLY A O 1
ATOM 1444 N N . PRO A 1 194 ? 3.917 9.206 -33.922 1.00 78.19 194 PRO A N 1
ATOM 1445 C CA . PRO A 1 194 ? 4.660 8.293 -33.040 1.00 78.19 194 PRO A CA 1
ATOM 1446 C C . PRO A 1 194 ? 4.530 8.611 -31.540 1.00 78.19 194 PRO A C 1
ATOM 1448 O O . PRO A 1 194 ? 4.458 7.713 -30.703 1.00 78.19 194 PRO A O 1
ATOM 1451 N N . SER A 1 195 ? 4.438 9.894 -31.183 1.00 77.62 195 SER A N 1
ATOM 1452 C CA . SER A 1 195 ? 4.253 10.351 -29.800 1.00 77.62 195 SER A CA 1
ATOM 1453 C C . SER A 1 195 ? 2.882 9.974 -29.228 1.00 77.62 195 SER A C 1
ATOM 1455 O O . SER A 1 195 ? 2.789 9.476 -28.107 1.00 77.62 195 SER A O 1
ATOM 1457 N N . SER A 1 196 ? 1.813 10.161 -30.002 1.00 80.56 196 SER A N 1
ATOM 1458 C CA . SER A 1 196 ? 0.452 9.779 -29.614 1.00 80.56 196 SER A CA 1
ATOM 1459 C C . SER A 1 196 ? 0.300 8.262 -29.511 1.00 80.56 196 SER A C 1
ATOM 1461 O O . SER A 1 196 ? -0.372 7.785 -28.601 1.00 80.56 196 SER A O 1
ATOM 1463 N N . GLN A 1 197 ? 0.968 7.497 -30.379 1.00 78.56 197 GLN A N 1
ATOM 1464 C CA . GLN A 1 197 ? 1.004 6.031 -30.305 1.00 78.56 197 GLN A CA 1
ATOM 1465 C C . GLN A 1 197 ? 1.732 5.527 -29.048 1.00 78.56 197 GLN A C 1
ATOM 1467 O O . GLN A 1 197 ? 1.273 4.577 -28.407 1.00 78.56 197 GLN A O 1
ATOM 1472 N N . LEU A 1 198 ? 2.819 6.191 -28.638 1.00 79.81 198 LEU A N 1
ATOM 1473 C CA . LEU A 1 198 ? 3.515 5.875 -27.390 1.00 79.81 198 LEU A CA 1
ATOM 1474 C C . LEU A 1 198 ? 2.621 6.138 -26.167 1.00 79.81 198 LEU A C 1
ATOM 1476 O O . LEU A 1 198 ? 2.479 5.271 -25.306 1.00 79.81 198 LEU A O 1
ATOM 1480 N N . LEU A 1 199 ? 1.964 7.302 -26.109 1.00 81.75 199 LEU A N 1
ATOM 1481 C CA . LEU A 1 199 ? 1.022 7.630 -25.032 1.00 81.75 199 LEU A CA 1
ATOM 1482 C C . LEU A 1 199 ? -0.169 6.663 -24.992 1.00 81.75 199 LEU A C 1
ATOM 1484 O O . LEU A 1 199 ? -0.575 6.239 -23.911 1.00 81.75 199 LEU A O 1
ATOM 1488 N N . ALA A 1 200 ? -0.692 6.271 -26.156 1.00 81.19 200 ALA A N 1
ATOM 1489 C CA . ALA A 1 200 ? -1.748 5.269 -26.273 1.00 81.19 200 ALA A CA 1
ATOM 1490 C C . ALA A 1 200 ? -1.315 3.919 -25.695 1.00 81.19 200 ALA A C 1
ATOM 1492 O O . ALA A 1 200 ? -2.060 3.296 -24.943 1.00 81.19 200 ALA A O 1
ATOM 1493 N N . SER A 1 201 ? -0.090 3.494 -26.007 1.00 80.31 201 SER A N 1
ATOM 1494 C CA . SER A 1 201 ? 0.480 2.243 -25.505 1.00 80.31 201 SER A CA 1
ATOM 1495 C C . SER A 1 201 ? 0.594 2.268 -23.980 1.00 80.31 201 SER A C 1
ATOM 1497 O O . SER A 1 201 ? 0.134 1.340 -23.318 1.00 80.31 201 SER A O 1
ATOM 1499 N N . TYR A 1 202 ? 1.100 3.365 -23.402 1.00 79.75 202 TYR A N 1
ATOM 1500 C CA . TYR A 1 202 ? 1.108 3.547 -21.948 1.00 79.75 202 TYR A CA 1
ATOM 1501 C C . TYR A 1 202 ? -0.304 3.519 -21.351 1.00 79.75 202 TYR A C 1
ATOM 1503 O O . TYR A 1 202 ? -0.520 2.864 -20.332 1.00 79.75 202 TYR A O 1
ATOM 1511 N N . ALA A 1 203 ? -1.277 4.177 -21.985 1.00 81.69 203 ALA A N 1
ATOM 1512 C CA . ALA A 1 203 ? -2.662 4.178 -21.521 1.00 81.69 203 ALA A CA 1
ATOM 1513 C C . ALA A 1 203 ? -3.272 2.766 -21.514 1.00 81.69 203 ALA A C 1
ATOM 1515 O O . ALA A 1 203 ? -3.935 2.396 -20.548 1.00 81.69 203 ALA A O 1
ATOM 1516 N N . VAL A 1 204 ? -3.010 1.956 -22.545 1.00 83.38 204 VAL A N 1
ATOM 1517 C CA . VAL A 1 204 ? -3.468 0.559 -22.615 1.00 83.38 204 VAL A CA 1
ATOM 1518 C C . VAL A 1 204 ? -2.813 -0.293 -21.527 1.00 83.38 204 VAL A C 1
ATOM 1520 O O . VAL A 1 204 ? -3.511 -1.054 -20.861 1.00 83.38 204 VAL A O 1
ATOM 1523 N N . VAL A 1 205 ? -1.509 -0.132 -21.283 1.00 83.25 205 VAL A N 1
ATOM 1524 C CA . VAL A 1 205 ? -0.806 -0.838 -20.196 1.00 83.25 205 VAL A CA 1
ATOM 1525 C C . VAL A 1 205 ? -1.431 -0.506 -18.837 1.00 83.25 205 VAL A C 1
ATOM 1527 O O . VAL A 1 205 ? -1.768 -1.411 -18.074 1.00 83.25 205 VAL A O 1
ATOM 1530 N N . TRP A 1 206 ? -1.672 0.774 -18.544 1.00 79.62 206 TRP A N 1
ATOM 1531 C CA . TRP A 1 206 ? -2.342 1.182 -17.304 1.00 79.62 206 TRP A CA 1
ATOM 1532 C C . TRP A 1 206 ? -3.802 0.712 -17.233 1.00 79.62 206 TRP A C 1
ATOM 1534 O O . TRP A 1 206 ? -4.271 0.330 -16.160 1.00 79.62 206 TRP A O 1
ATOM 1544 N N . ALA A 1 207 ? -4.514 0.661 -18.362 1.00 82.69 207 ALA A N 1
ATOM 1545 C CA . ALA A 1 207 ? -5.860 0.101 -18.427 1.00 82.69 207 ALA A CA 1
ATOM 1546 C C . ALA A 1 207 ? -5.868 -1.401 -18.109 1.00 82.69 207 ALA A C 1
ATOM 1548 O O . ALA A 1 207 ? -6.743 -1.856 -17.376 1.00 82.69 207 ALA A O 1
ATOM 1549 N N . MET A 1 208 ? -4.878 -2.167 -18.582 1.00 83.94 208 MET A N 1
ATOM 1550 C CA . MET A 1 208 ? -4.731 -3.586 -18.237 1.00 83.94 208 MET A CA 1
ATOM 1551 C C . MET A 1 208 ? -4.539 -3.790 -16.730 1.00 83.94 208 MET A C 1
ATOM 1553 O O . MET A 1 208 ? -5.151 -4.691 -16.158 1.00 83.94 208 MET A O 1
ATOM 1557 N N . VAL A 1 209 ? -3.760 -2.926 -16.072 1.00 81.19 209 VAL A N 1
ATOM 1558 C CA . VAL A 1 209 ? -3.604 -2.938 -14.606 1.00 81.19 209 VAL A CA 1
ATOM 1559 C C . VAL A 1 209 ? -4.915 -2.576 -13.891 1.00 81.19 209 VAL A C 1
ATOM 1561 O O . VAL A 1 209 ? -5.253 -3.142 -12.851 1.00 81.19 209 VAL A O 1
ATOM 1564 N N . GLY A 1 210 ? -5.701 -1.654 -14.451 1.00 77.62 210 GLY A N 1
ATOM 1565 C CA . GLY A 1 210 ? -7.045 -1.359 -13.951 1.00 77.62 210 GLY A CA 1
ATOM 1566 C C . GLY A 1 210 ? -7.975 -2.571 -14.055 1.00 77.62 210 GLY A C 1
ATOM 1567 O O . GLY A 1 210 ? -8.653 -2.924 -13.091 1.00 77.62 210 GLY A O 1
ATOM 1568 N N . VAL A 1 211 ? -7.961 -3.259 -15.199 1.00 82.00 211 VAL A N 1
ATOM 1569 C CA . VAL A 1 211 ? -8.745 -4.480 -15.425 1.00 82.00 211 VAL A CA 1
ATOM 1570 C C . VAL A 1 211 ? -8.316 -5.598 -14.473 1.00 82.00 211 VAL A C 1
ATOM 1572 O O . VAL A 1 211 ? -9.189 -6.261 -13.915 1.00 82.00 211 VAL A O 1
ATOM 1575 N N . SER A 1 212 ? -7.017 -5.790 -14.213 1.00 79.94 212 SER A N 1
ATOM 1576 C CA . SER A 1 212 ? -6.558 -6.804 -13.250 1.00 79.94 212 SER A CA 1
ATOM 1577 C C . SER A 1 212 ? -7.082 -6.529 -11.839 1.00 79.94 212 SER A C 1
ATOM 1579 O O . SER A 1 212 ? -7.528 -7.455 -11.158 1.00 79.94 212 SER A O 1
ATOM 1581 N N . LEU A 1 213 ? -7.120 -5.258 -11.424 1.00 75.94 213 LEU A N 1
ATOM 1582 C CA . LEU A 1 213 ? -7.692 -4.858 -10.140 1.00 75.94 213 LEU A CA 1
ATOM 1583 C C . LEU A 1 213 ? -9.202 -5.133 -10.083 1.00 75.94 213 LEU A C 1
ATOM 1585 O O . LEU A 1 213 ? -9.693 -5.624 -9.066 1.00 75.94 213 LEU A O 1
ATOM 1589 N N . VAL A 1 214 ? -9.936 -4.878 -11.171 1.00 75.06 214 VAL A N 1
ATOM 1590 C CA . VAL A 1 214 ? -11.380 -5.165 -11.271 1.00 75.06 214 VAL A CA 1
ATOM 1591 C C . VAL A 1 214 ? -11.661 -6.664 -11.237 1.00 75.06 214 VAL A C 1
ATOM 1593 O O . VAL A 1 214 ? -12.589 -7.086 -10.556 1.00 75.06 214 VAL A O 1
ATOM 1596 N N . VAL A 1 215 ? -10.869 -7.490 -11.919 1.00 75.56 215 VAL A N 1
ATOM 1597 C CA . VAL A 1 215 ? -11.028 -8.952 -11.874 1.00 75.56 215 VAL A CA 1
ATOM 1598 C C . VAL A 1 215 ? -10.803 -9.465 -10.451 1.00 75.56 215 VAL A C 1
ATOM 1600 O O . VAL A 1 215 ? -11.602 -10.245 -9.934 1.00 75.56 215 VAL A O 1
ATOM 1603 N N . LEU A 1 216 ? -9.758 -8.985 -9.776 1.00 68.88 216 LEU A N 1
ATOM 1604 C CA . LEU A 1 216 ? -9.429 -9.428 -8.425 1.00 68.88 216 LEU A CA 1
ATOM 1605 C C . LEU A 1 216 ? -10.495 -8.994 -7.411 1.00 68.88 216 LEU A C 1
ATOM 1607 O O . LEU A 1 216 ? -11.014 -9.824 -6.665 1.00 68.88 216 LEU A O 1
ATOM 1611 N N . THR A 1 217 ? -10.873 -7.718 -7.429 1.00 70.00 217 THR A N 1
ATOM 1612 C CA . THR A 1 217 ? -11.852 -7.157 -6.486 1.00 70.00 217 THR A CA 1
ATOM 1613 C C . THR A 1 217 ? -13.285 -7.579 -6.800 1.00 70.00 217 THR A C 1
ATOM 1615 O O . THR A 1 217 ? -14.035 -7.919 -5.889 1.00 70.00 217 THR A O 1
ATOM 1618 N N . GLY A 1 218 ? -13.659 -7.605 -8.079 1.00 65.50 218 GLY A N 1
ATOM 1619 C CA . GLY A 1 218 ? -15.020 -7.856 -8.541 1.00 65.50 218 GLY A CA 1
ATOM 1620 C C . GLY A 1 218 ? -15.401 -9.331 -8.611 1.00 65.50 218 GLY A C 1
ATOM 1621 O O . GLY A 1 218 ? -16.557 -9.652 -8.353 1.00 65.50 218 GLY A O 1
ATOM 1622 N N . TRP A 1 219 ? -14.475 -10.237 -8.957 1.00 63.41 219 TRP A N 1
ATOM 1623 C CA . TRP A 1 219 ? -14.803 -11.667 -9.104 1.00 63.41 219 TRP A CA 1
ATOM 1624 C C . TRP A 1 219 ? -14.400 -12.500 -7.891 1.00 63.41 219 TRP A C 1
ATOM 1626 O O . TRP A 1 219 ? -15.128 -13.416 -7.519 1.00 63.41 219 TRP A O 1
ATOM 1636 N N . SER A 1 220 ? -13.259 -12.198 -7.262 1.00 61.53 220 SER A N 1
ATOM 1637 C CA . SER A 1 220 ? -12.796 -12.962 -6.093 1.00 61.53 220 SER A CA 1
ATOM 1638 C C . SER A 1 220 ? -13.290 -12.392 -4.759 1.00 61.53 220 SER A C 1
ATOM 1640 O O . SER A 1 220 ? -13.229 -13.077 -3.743 1.00 61.53 220 SER A O 1
ATOM 1642 N N . GLY A 1 221 ? -13.773 -11.143 -4.738 1.00 61.91 221 GLY A N 1
ATOM 1643 C CA . GLY A 1 221 ? -14.201 -10.458 -3.512 1.00 61.91 221 GLY A CA 1
ATOM 1644 C C . GLY A 1 221 ? -13.051 -10.048 -2.579 1.00 61.91 221 GLY A C 1
ATOM 1645 O O . GLY A 1 221 ? -13.293 -9.578 -1.469 1.00 61.91 221 GLY A O 1
ATOM 1646 N N . HIS A 1 222 ? -11.795 -10.205 -3.006 1.00 66.56 222 HIS A N 1
ATOM 1647 C CA . HIS A 1 222 ? -10.607 -9.836 -2.242 1.00 66.56 222 HIS A CA 1
ATOM 1648 C C . HIS A 1 222 ? -9.986 -8.532 -2.770 1.00 66.56 222 HIS A C 1
ATOM 1650 O O . HIS A 1 222 ? -9.728 -8.392 -3.963 1.00 66.56 222 HIS A O 1
ATOM 1656 N N . MET A 1 223 ? -9.685 -7.581 -1.877 1.00 69.62 223 MET A N 1
ATOM 1657 C CA . MET A 1 223 ? -8.849 -6.421 -2.213 1.00 69.62 223 MET A CA 1
ATOM 1658 C C . MET A 1 223 ? -7.375 -6.801 -2.069 1.00 69.62 223 MET A C 1
ATOM 1660 O O . MET A 1 223 ? -6.942 -7.155 -0.975 1.00 69.62 223 MET A O 1
ATOM 1664 N N . SER A 1 224 ? -6.598 -6.715 -3.151 1.00 74.25 224 SER A N 1
ATOM 1665 C CA . SER A 1 224 ? -5.141 -6.869 -3.107 1.00 74.25 224 SER A CA 1
ATOM 1666 C C . SER A 1 224 ? -4.457 -5.719 -3.836 1.00 74.25 224 SER A C 1
ATOM 1668 O O . SER A 1 224 ? -4.802 -5.388 -4.968 1.00 74.25 224 SER A O 1
ATOM 1670 N N . LEU A 1 225 ? -3.481 -5.118 -3.157 1.00 76.31 225 LEU A N 1
ATOM 1671 C CA . LEU A 1 225 ? -2.719 -3.952 -3.612 1.00 76.31 225 LEU A CA 1
ATOM 1672 C C . LEU A 1 225 ? -1.270 -4.317 -3.982 1.00 76.31 225 LEU A C 1
ATOM 1674 O O . LEU A 1 225 ? -0.488 -3.456 -4.371 1.00 76.31 225 LEU A O 1
ATOM 1678 N N . GLY A 1 226 ? -0.911 -5.602 -3.888 1.00 79.12 226 GLY A N 1
ATOM 1679 C CA . GLY A 1 226 ? 0.465 -6.090 -4.033 1.00 79.12 226 GLY A CA 1
ATOM 1680 C C . GLY A 1 226 ? 0.962 -6.276 -5.466 1.00 79.12 226 GLY A C 1
ATOM 1681 O O . GLY A 1 226 ? 2.149 -6.510 -5.680 1.00 79.12 226 GLY A O 1
ATOM 1682 N N . GLN A 1 227 ? 0.066 -6.171 -6.450 1.00 82.31 227 GLN A N 1
ATOM 1683 C CA . GLN A 1 227 ? 0.348 -6.475 -7.858 1.00 82.31 227 GLN A CA 1
ATOM 1684 C C . GLN A 1 227 ? 1.502 -5.648 -8.447 1.00 82.31 227 GLN A C 1
ATOM 1686 O O . GLN A 1 227 ? 2.254 -6.161 -9.270 1.00 82.31 227 GLN A O 1
ATOM 1691 N N . PHE A 1 228 ? 1.694 -4.410 -7.981 1.00 83.06 228 PHE A N 1
ATOM 1692 C CA . PHE A 1 228 ? 2.777 -3.543 -8.450 1.00 83.06 228 PHE A CA 1
ATOM 1693 C C . PHE A 1 228 ? 4.160 -4.006 -7.989 1.00 83.06 228 PHE A C 1
ATOM 1695 O O . PHE A 1 228 ? 5.100 -3.958 -8.775 1.00 83.06 228 PHE A O 1
ATOM 1702 N N . GLY A 1 229 ? 4.283 -4.528 -6.765 1.00 85.06 229 GLY A N 1
ATOM 1703 C CA . GLY A 1 229 ? 5.553 -5.087 -6.298 1.00 85.06 229 GLY A CA 1
ATOM 1704 C C . GLY A 1 229 ? 5.945 -6.339 -7.079 1.00 85.06 229 GLY A C 1
ATOM 1705 O O . GLY A 1 229 ? 7.097 -6.495 -7.468 1.00 85.06 229 GLY A O 1
ATOM 1706 N N . ILE A 1 230 ? 4.971 -7.206 -7.376 1.00 88.62 230 ILE A N 1
ATOM 1707 C CA . ILE A 1 230 ? 5.190 -8.416 -8.186 1.00 88.62 230 ILE A CA 1
ATOM 1708 C C . ILE A 1 230 ? 5.596 -8.034 -9.614 1.00 88.62 230 ILE A C 1
ATOM 1710 O O . ILE A 1 230 ? 6.565 -8.575 -10.145 1.00 88.62 230 ILE A O 1
ATOM 1714 N N . ALA A 1 231 ? 4.893 -7.068 -10.213 1.00 88.12 231 ALA A N 1
ATOM 1715 C CA . ALA A 1 231 ? 5.233 -6.543 -11.530 1.00 88.12 231 ALA A CA 1
ATOM 1716 C C . ALA A 1 231 ? 6.648 -5.943 -11.559 1.00 88.12 231 ALA A C 1
ATOM 1718 O O . ALA A 1 231 ? 7.366 -6.150 -12.532 1.00 88.12 231 ALA A O 1
ATOM 1719 N N . GLY A 1 232 ? 7.073 -5.267 -10.488 1.00 87.38 232 GLY A N 1
ATOM 1720 C CA . GLY A 1 232 ? 8.434 -4.753 -10.347 1.00 87.38 232 GLY A CA 1
ATOM 1721 C C . GLY A 1 232 ? 9.495 -5.859 -10.362 1.00 87.38 232 GLY A C 1
ATOM 1722 O O . GLY A 1 232 ? 10.484 -5.747 -11.083 1.00 87.38 232 GLY A O 1
ATOM 1723 N N . VAL A 1 233 ? 9.261 -6.975 -9.661 1.00 89.44 233 VAL A N 1
ATOM 1724 C CA . VAL A 1 233 ? 10.163 -8.143 -9.700 1.00 89.44 233 VAL A CA 1
ATOM 1725 C C . VAL A 1 233 ? 10.253 -8.724 -11.114 1.00 89.44 233 VAL A C 1
ATOM 1727 O O . VAL A 1 233 ? 11.352 -8.963 -11.614 1.00 89.44 233 VAL A O 1
ATOM 1730 N N . SER A 1 234 ? 9.118 -8.892 -11.798 1.00 88.69 234 SER A N 1
ATOM 1731 C CA . SER A 1 234 ? 9.086 -9.323 -13.203 1.00 88.69 234 SER A CA 1
ATOM 1732 C C . SER A 1 234 ? 9.824 -8.363 -14.134 1.00 88.69 234 SER A C 1
ATOM 1734 O O . SER A 1 234 ? 10.574 -8.806 -15.004 1.00 88.69 234 SER A O 1
ATOM 1736 N N . ALA A 1 235 ? 9.632 -7.055 -13.953 1.00 88.00 235 ALA A N 1
ATOM 1737 C CA . ALA A 1 235 ? 10.275 -6.022 -14.754 1.00 88.00 235 ALA A CA 1
ATOM 1738 C C . ALA A 1 235 ? 11.793 -6.021 -14.556 1.00 88.00 235 ALA A C 1
ATOM 1740 O O . ALA A 1 235 ? 12.532 -5.857 -15.519 1.00 88.00 235 ALA A O 1
ATOM 1741 N N . MET A 1 236 ? 12.266 -6.276 -13.337 1.00 87.69 236 MET A N 1
ATOM 1742 C CA . MET A 1 236 ? 13.691 -6.390 -13.040 1.00 87.69 236 MET A CA 1
ATOM 1743 C C . MET A 1 236 ? 14.330 -7.622 -13.691 1.00 87.69 236 MET A C 1
ATOM 1745 O O . MET A 1 236 ? 15.416 -7.525 -14.262 1.00 87.69 236 MET A O 1
ATOM 1749 N N . VAL A 1 237 ? 13.642 -8.769 -13.686 1.00 88.88 237 VAL A N 1
ATOM 1750 C CA . VAL A 1 237 ? 14.090 -9.953 -14.441 1.00 88.88 237 VAL A CA 1
ATOM 1751 C C . VAL A 1 237 ? 14.151 -9.644 -15.938 1.00 88.88 237 VAL A C 1
ATOM 1753 O O . VAL A 1 237 ? 15.154 -9.948 -16.584 1.00 88.88 237 VAL A O 1
ATOM 1756 N N . ALA A 1 238 ? 13.117 -8.993 -16.478 1.00 87.50 238 ALA A N 1
ATOM 1757 C CA . ALA A 1 238 ? 13.086 -8.592 -17.880 1.00 87.50 238 ALA A CA 1
ATOM 1758 C C . ALA A 1 238 ? 14.242 -7.642 -18.231 1.00 87.50 238 ALA A C 1
ATOM 1760 O O . ALA A 1 238 ? 14.953 -7.866 -19.209 1.00 87.50 238 ALA A O 1
ATOM 1761 N N . ALA A 1 239 ? 14.467 -6.623 -17.400 1.00 84.69 239 ALA A N 1
ATOM 1762 C CA . ALA A 1 239 ? 15.537 -5.648 -17.556 1.00 84.69 239 ALA A CA 1
ATOM 1763 C C . ALA A 1 239 ? 16.916 -6.317 -17.576 1.00 84.69 239 ALA A C 1
ATOM 1765 O O . ALA A 1 239 ? 17.723 -6.020 -18.453 1.00 84.69 239 ALA A O 1
ATOM 1766 N N . ASN A 1 240 ? 17.171 -7.271 -16.676 1.00 85.75 240 ASN A N 1
ATOM 1767 C CA . ASN A 1 240 ? 18.438 -8.001 -16.641 1.00 85.75 240 ASN A CA 1
ATOM 1768 C C . ASN A 1 240 ? 18.661 -8.878 -17.874 1.00 85.75 240 ASN A C 1
ATOM 1770 O O . ASN A 1 240 ? 19.778 -8.910 -18.391 1.00 85.75 240 ASN A O 1
ATOM 1774 N N . MET A 1 241 ? 17.620 -9.558 -18.363 1.00 85.06 241 MET A N 1
ATOM 1775 C CA . MET A 1 241 ? 17.714 -10.378 -19.575 1.00 85.06 241 MET A CA 1
ATOM 1776 C C . MET A 1 241 ? 18.019 -9.541 -20.820 1.00 85.06 241 MET A C 1
ATOM 1778 O O . MET A 1 241 ? 18.769 -9.983 -21.688 1.00 85.06 241 MET A O 1
ATOM 1782 N N . VAL A 1 242 ? 17.461 -8.334 -20.908 1.00 84.81 242 VAL A N 1
ATOM 1783 C CA . VAL A 1 242 ? 17.735 -7.424 -22.025 1.00 84.81 242 VAL A CA 1
ATOM 1784 C C . VAL A 1 242 ? 19.123 -6.798 -21.885 1.00 84.81 242 VAL A C 1
ATOM 1786 O O . VAL A 1 242 ? 19.900 -6.845 -22.832 1.00 84.81 242 VAL A O 1
ATOM 1789 N N . ALA A 1 243 ? 19.469 -6.282 -20.703 1.00 80.88 243 ALA A N 1
ATOM 1790 C CA . ALA A 1 243 ? 20.725 -5.568 -20.477 1.00 80.88 243 ALA A CA 1
ATOM 1791 C C . ALA A 1 243 ? 21.972 -6.463 -20.589 1.00 80.88 243 ALA A C 1
ATOM 1793 O O . ALA A 1 243 ? 22.978 -6.032 -21.141 1.00 80.88 243 ALA A O 1
ATOM 1794 N N . HIS A 1 244 ? 21.918 -7.702 -20.087 1.00 80.44 244 HIS A N 1
ATOM 1795 C CA . HIS A 1 244 ? 23.094 -8.583 -20.051 1.00 80.44 244 HIS A CA 1
ATOM 1796 C C . HIS A 1 244 ? 23.110 -9.625 -21.167 1.00 80.44 244 HIS A C 1
ATOM 1798 O O . HIS A 1 244 ? 24.182 -9.999 -21.639 1.00 80.44 244 HIS A O 1
ATOM 1804 N N . TRP A 1 245 ? 21.943 -10.144 -21.559 1.00 78.19 245 TRP A N 1
ATOM 1805 C CA . TRP A 1 245 ? 21.851 -11.281 -22.485 1.00 78.19 245 TRP A CA 1
ATOM 1806 C C . TRP A 1 245 ? 21.279 -10.907 -23.851 1.00 78.19 245 TRP A C 1
ATOM 1808 O O . TRP A 1 245 ? 21.216 -11.774 -24.721 1.00 78.19 245 TRP A O 1
ATOM 1818 N N . ASN A 1 246 ? 20.871 -9.645 -24.047 1.00 75.69 246 ASN A N 1
ATOM 1819 C CA . ASN A 1 246 ? 20.217 -9.153 -25.262 1.00 75.69 246 ASN A CA 1
ATOM 1820 C C . ASN A 1 246 ? 19.128 -10.122 -25.770 1.00 75.69 246 ASN A C 1
ATOM 1822 O O . ASN A 1 246 ? 19.049 -10.455 -26.956 1.00 75.69 246 ASN A O 1
ATOM 1826 N N . ALA A 1 247 ? 18.356 -10.664 -24.822 1.00 79.56 247 ALA A N 1
ATOM 1827 C CA . ALA A 1 247 ? 17.392 -11.719 -25.082 1.00 79.56 247 ALA A CA 1
ATOM 1828 C C . ALA A 1 247 ? 16.199 -11.202 -25.900 1.00 79.56 247 ALA A C 1
ATOM 1830 O O . ALA A 1 247 ? 15.760 -10.062 -25.744 1.00 79.56 247 ALA A O 1
ATOM 1831 N N . ASP A 1 248 ? 15.639 -12.077 -26.737 1.00 84.06 248 ASP A N 1
ATOM 1832 C CA . ASP A 1 248 ? 14.496 -11.749 -27.586 1.00 84.06 248 ASP A CA 1
ATOM 1833 C C . ASP A 1 248 ? 13.263 -11.320 -26.790 1.00 84.06 248 ASP A C 1
ATOM 1835 O O . ASP A 1 248 ? 12.922 -11.924 -25.770 1.00 84.06 248 ASP A O 1
ATOM 1839 N N . PHE A 1 249 ? 12.517 -10.354 -27.335 1.00 80.69 249 PHE A N 1
ATOM 1840 C CA . PHE A 1 249 ? 11.301 -9.813 -26.720 1.00 80.69 249 PHE A CA 1
ATOM 1841 C C . PHE A 1 249 ? 10.316 -10.891 -26.228 1.00 80.69 249 PHE A C 1
ATOM 1843 O O . PHE A 1 249 ? 9.842 -10.834 -25.093 1.00 80.69 249 PHE A O 1
ATOM 1850 N N . PHE A 1 250 ? 10.026 -11.906 -27.050 1.00 85.00 250 PHE A N 1
ATOM 1851 C CA . PHE A 1 250 ? 9.079 -12.967 -26.683 1.00 85.00 250 PHE A CA 1
ATOM 1852 C C . PHE A 1 250 ? 9.592 -13.852 -25.545 1.00 85.00 250 PHE A C 1
ATOM 1854 O O . PHE A 1 250 ? 8.810 -14.259 -24.684 1.00 85.00 250 PHE A O 1
ATOM 1861 N N . LEU A 1 251 ? 10.899 -14.124 -25.518 1.00 87.12 251 LEU A N 1
ATOM 1862 C CA . LEU A 1 251 ? 11.525 -14.907 -24.457 1.00 87.12 251 LEU A CA 1
ATOM 1863 C C . LEU A 1 251 ? 11.521 -14.122 -23.143 1.00 87.12 251 LEU A C 1
ATOM 1865 O O . LEU A 1 251 ? 11.140 -14.662 -22.107 1.00 87.12 251 LEU A O 1
ATOM 1869 N N . VAL A 1 252 ? 11.870 -12.835 -23.204 1.00 86.94 252 VAL A N 1
ATOM 1870 C CA . VAL A 1 252 ? 11.817 -11.915 -22.064 1.00 86.94 252 VAL A CA 1
ATOM 1871 C C . VAL A 1 252 ? 10.401 -11.849 -21.496 1.00 86.94 252 VAL A C 1
ATOM 1873 O O . VAL A 1 252 ? 10.220 -12.003 -20.292 1.00 86.94 252 VAL A O 1
ATOM 1876 N N . MET A 1 253 ? 9.384 -11.701 -22.347 1.00 86.81 253 MET A N 1
ATOM 1877 C CA . MET A 1 253 ? 7.984 -11.65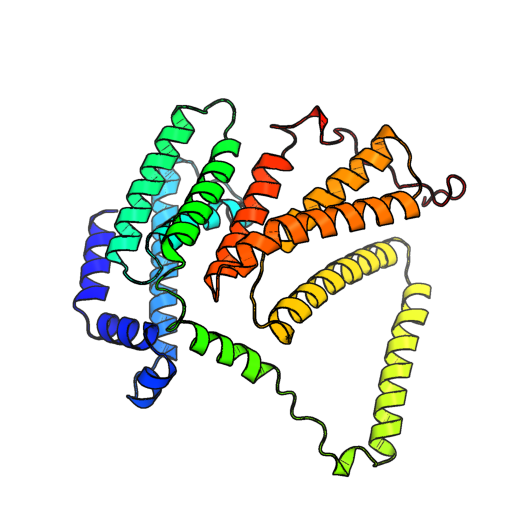2 -21.924 1.00 86.81 253 MET A CA 1
ATOM 1878 C C . MET A 1 253 ? 7.527 -12.962 -21.264 1.00 86.81 253 MET A C 1
ATOM 1880 O O . MET A 1 253 ? 6.867 -12.927 -20.226 1.00 86.81 253 MET A O 1
ATOM 1884 N N . ALA A 1 254 ? 7.896 -14.116 -21.828 1.00 90.50 254 ALA A N 1
ATOM 1885 C CA . ALA A 1 254 ? 7.540 -15.419 -21.270 1.00 90.50 254 ALA A CA 1
ATOM 1886 C C . ALA A 1 254 ? 8.200 -15.656 -19.903 1.00 90.50 254 ALA A C 1
ATOM 1888 O O . ALA A 1 254 ? 7.526 -16.055 -18.953 1.00 90.50 254 ALA A O 1
ATOM 1889 N N . VAL A 1 255 ? 9.500 -15.368 -19.780 1.00 90.94 255 VAL A N 1
ATOM 1890 C CA . VAL A 1 255 ? 10.243 -15.550 -18.526 1.00 90.94 255 VAL A CA 1
ATOM 1891 C C . VAL A 1 255 ? 9.785 -14.547 -17.468 1.00 90.94 255 VAL A C 1
ATOM 1893 O O . VAL A 1 255 ? 9.522 -14.950 -16.339 1.00 90.94 255 VAL A O 1
ATOM 1896 N N . ALA A 1 256 ? 9.610 -13.271 -17.818 1.00 89.38 256 ALA A N 1
ATOM 1897 C CA . ALA A 1 256 ? 9.115 -12.247 -16.896 1.00 89.38 256 ALA A CA 1
ATOM 1898 C C . ALA A 1 256 ? 7.678 -12.527 -16.421 1.00 89.38 256 ALA A C 1
ATOM 1900 O O . ALA A 1 256 ? 7.349 -12.317 -15.250 1.00 89.38 256 ALA A O 1
ATOM 1901 N N . GLY A 1 257 ? 6.825 -13.045 -17.312 1.00 90.06 257 GLY A N 1
ATOM 1902 C CA . GLY A 1 257 ? 5.482 -13.503 -16.964 1.00 90.06 257 GLY A CA 1
ATOM 1903 C C . GLY A 1 257 ? 5.508 -14.711 -16.027 1.00 90.06 257 GLY A C 1
ATOM 1904 O O . GLY A 1 257 ? 4.790 -14.733 -15.027 1.00 90.06 257 GLY A O 1
ATOM 1905 N N . ALA A 1 258 ? 6.374 -15.691 -16.298 1.00 93.00 258 ALA A N 1
ATOM 1906 C CA . ALA A 1 258 ? 6.531 -16.876 -15.459 1.00 93.00 258 ALA A CA 1
ATOM 1907 C C . ALA A 1 258 ? 7.067 -16.531 -14.062 1.00 93.00 258 ALA A C 1
ATOM 1909 O O . ALA A 1 258 ? 6.531 -17.022 -13.070 1.00 93.00 258 ALA A O 1
ATOM 1910 N N . THR A 1 259 ? 8.071 -15.656 -13.953 1.00 92.06 259 THR A N 1
ATOM 1911 C CA . THR A 1 259 ? 8.600 -15.216 -12.653 1.00 92.06 259 THR A CA 1
ATOM 1912 C C . THR A 1 259 ? 7.562 -14.433 -11.859 1.00 92.06 259 THR A C 1
ATOM 1914 O O . THR A 1 259 ? 7.394 -14.695 -10.670 1.00 92.06 259 THR A O 1
ATOM 1917 N N . GLY A 1 260 ? 6.792 -13.559 -12.511 1.00 90.00 260 GLY A N 1
ATOM 1918 C CA . GLY A 1 260 ? 5.678 -12.849 -11.878 1.00 90.00 260 GLY A CA 1
ATOM 1919 C C . GLY A 1 260 ? 4.611 -13.799 -11.350 1.00 90.00 260 GLY A C 1
ATOM 1920 O O . GLY A 1 260 ? 4.192 -13.687 -10.199 1.00 90.00 260 GLY A O 1
ATOM 1921 N N . GLY A 1 261 ? 4.225 -14.789 -12.160 1.00 89.19 261 GLY A N 1
ATOM 1922 C CA . GLY A 1 261 ? 3.301 -15.847 -11.758 1.00 89.19 261 GLY A CA 1
ATOM 1923 C C . GLY A 1 261 ? 3.824 -16.669 -10.578 1.00 89.19 261 GLY A C 1
ATOM 1924 O O . GLY A 1 261 ? 3.087 -16.914 -9.627 1.00 89.19 261 GLY A O 1
ATOM 1925 N N . LEU A 1 262 ? 5.105 -17.042 -10.586 1.00 91.44 262 LEU A N 1
ATOM 1926 C CA . LEU A 1 262 ? 5.738 -17.780 -9.491 1.00 91.44 262 LEU A CA 1
ATOM 1927 C C . LEU A 1 262 ? 5.774 -16.968 -8.193 1.00 91.44 262 LEU A C 1
ATOM 1929 O O . LEU A 1 262 ? 5.389 -17.484 -7.147 1.00 91.44 262 LEU A O 1
ATOM 1933 N N . VAL A 1 263 ? 6.178 -15.697 -8.245 1.00 89.00 263 VAL A N 1
ATOM 1934 C CA . VAL A 1 263 ? 6.186 -14.809 -7.070 1.00 89.00 263 VAL A CA 1
ATOM 1935 C C . VAL A 1 263 ? 4.762 -14.605 -6.549 1.00 89.00 263 VAL A C 1
ATOM 1937 O O . VAL A 1 263 ? 4.529 -14.707 -5.343 1.00 89.00 263 VAL A O 1
ATOM 1940 N N . ALA A 1 264 ? 3.792 -14.399 -7.443 1.00 85.25 264 ALA A N 1
ATOM 1941 C CA . ALA A 1 264 ? 2.383 -14.293 -7.080 1.00 85.25 264 ALA A CA 1
ATOM 1942 C C . ALA A 1 264 ? 1.858 -15.566 -6.401 1.00 85.25 264 ALA A C 1
ATOM 1944 O O . ALA A 1 264 ? 1.116 -15.467 -5.428 1.00 85.25 264 ALA A O 1
ATOM 1945 N N . LEU A 1 265 ? 2.259 -16.756 -6.857 1.00 86.31 265 LEU A N 1
ATOM 1946 C CA . LEU A 1 265 ? 1.884 -18.027 -6.233 1.00 86.31 265 LEU A CA 1
ATOM 1947 C C . LEU A 1 265 ? 2.537 -18.203 -4.858 1.00 86.31 265 LEU A C 1
ATOM 1949 O O . LEU A 1 265 ? 1.848 -18.519 -3.887 1.00 86.31 265 LEU A O 1
ATOM 1953 N N . LEU A 1 266 ? 3.847 -17.962 -4.760 1.00 85.25 266 LEU A N 1
ATOM 1954 C CA . LEU A 1 266 ? 4.607 -18.108 -3.517 1.00 85.25 266 LEU A CA 1
ATOM 1955 C C . LEU A 1 266 ? 4.085 -17.184 -2.418 1.00 85.25 266 LEU A C 1
ATOM 1957 O O . LEU A 1 266 ? 3.944 -17.614 -1.275 1.00 85.25 266 LEU A O 1
ATOM 1961 N N . VAL A 1 267 ? 3.757 -15.937 -2.762 1.00 78.19 267 VAL A N 1
ATOM 1962 C CA . VAL A 1 267 ? 3.229 -14.973 -1.791 1.00 78.19 267 VAL A CA 1
ATOM 1963 C C . VAL A 1 267 ? 1.711 -15.081 -1.627 1.00 78.19 267 VAL A C 1
ATOM 1965 O O . VAL A 1 267 ? 1.180 -14.832 -0.545 1.00 78.19 267 VAL A O 1
ATOM 1968 N N . GLY A 1 268 ? 0.994 -15.522 -2.658 1.00 73.88 268 GLY A N 1
ATOM 1969 C CA . GLY A 1 268 ? -0.442 -15.780 -2.598 1.00 73.88 268 GLY A CA 1
ATOM 1970 C C . GLY A 1 268 ? -0.799 -16.922 -1.646 1.00 73.88 268 GLY A C 1
ATOM 1971 O O . GLY A 1 268 ? -1.805 -16.842 -0.949 1.00 73.88 268 GLY A O 1
ATOM 1972 N N . LEU A 1 269 ? 0.040 -17.956 -1.540 1.00 77.44 269 LEU A N 1
ATOM 1973 C CA . LEU A 1 269 ? -0.168 -19.105 -0.647 1.00 77.44 269 LEU A CA 1
ATOM 1974 C C . LEU A 1 269 ? -0.361 -18.741 0.842 1.00 77.44 269 LEU A C 1
ATOM 1976 O O . LEU A 1 269 ? -1.363 -19.170 1.424 1.00 77.44 269 LEU A O 1
ATOM 1980 N N . PRO A 1 270 ? 0.532 -17.966 1.493 1.00 67.94 270 PRO A N 1
ATOM 1981 C CA . PRO A 1 270 ? 0.302 -17.509 2.862 1.00 67.94 270 PRO A CA 1
ATOM 1982 C C . PRO A 1 270 ? -0.858 -16.511 2.940 1.00 67.94 270 PRO A C 1
ATOM 1984 O O . PRO A 1 270 ? -1.629 -16.549 3.898 1.00 67.94 270 PRO A O 1
ATOM 1987 N N . ALA A 1 271 ? -1.027 -15.672 1.916 1.00 65.75 271 ALA A N 1
ATOM 1988 C CA . ALA A 1 271 ? -2.085 -14.672 1.852 1.00 65.75 271 ALA A CA 1
ATOM 1989 C C . ALA A 1 271 ? -3.487 -15.317 1.812 1.00 65.75 271 ALA A C 1
ATOM 1991 O O . ALA A 1 271 ? -4.396 -14.859 2.496 1.00 65.75 271 ALA A O 1
ATOM 1992 N N . MET A 1 272 ? -3.648 -16.461 1.136 1.00 65.88 272 MET A N 1
ATOM 1993 C CA . MET A 1 272 ? -4.899 -17.235 1.108 1.00 65.88 272 MET A CA 1
ATOM 1994 C C . MET A 1 272 ? -5.334 -17.762 2.484 1.00 65.88 272 MET A C 1
ATOM 1996 O O . MET A 1 272 ? -6.506 -18.084 2.678 1.00 65.88 272 MET A O 1
ATOM 2000 N N . ARG A 1 273 ? -4.425 -17.843 3.466 1.00 67.62 273 ARG A N 1
ATOM 2001 C CA . ARG A 1 273 ? -4.784 -18.212 4.847 1.00 67.62 273 ARG A CA 1
ATOM 2002 C C . ARG A 1 273 ? -5.425 -17.054 5.621 1.00 67.62 273 ARG A C 1
ATOM 2004 O O . ARG A 1 273 ? -5.991 -17.283 6.689 1.00 67.62 273 ARG A O 1
ATOM 2011 N N . ILE A 1 274 ? -5.357 -15.832 5.095 1.00 63.53 274 ILE A N 1
ATOM 2012 C CA . ILE A 1 274 ? -5.835 -14.601 5.726 1.00 63.53 274 ILE A CA 1
ATOM 2013 C C . ILE A 1 274 ? -7.137 -14.180 5.030 1.00 63.53 274 ILE A C 1
ATOM 2015 O O . ILE A 1 274 ? -7.177 -13.978 3.819 1.00 63.53 274 ILE A O 1
ATOM 2019 N N . LYS A 1 275 ? -8.235 -14.052 5.783 1.00 56.16 275 LYS A N 1
ATOM 2020 C CA . LYS A 1 275 ? -9.555 -13.682 5.238 1.00 56.16 275 LYS A CA 1
ATOM 2021 C C . LYS A 1 275 ? -9.865 -12.201 5.481 1.00 56.16 275 LYS A C 1
ATOM 2023 O O . LYS A 1 275 ? -9.630 -11.693 6.574 1.00 56.16 275 LYS A O 1
ATOM 2028 N N . GLY A 1 276 ? -10.470 -11.535 4.494 1.00 66.06 276 GLY A N 1
ATOM 2029 C CA . GLY A 1 276 ? -11.050 -10.189 4.633 1.00 66.06 276 GLY A CA 1
ATOM 2030 C C . GLY A 1 276 ? -10.105 -9.024 4.307 1.00 66.06 276 GLY A C 1
ATOM 2031 O O . GLY A 1 276 ? -9.220 -9.144 3.465 1.00 66.06 276 GLY A O 1
ATOM 2032 N N . MET A 1 277 ? -10.315 -7.877 4.968 1.00 64.75 277 MET A N 1
ATOM 2033 C CA . MET A 1 277 ? -9.638 -6.593 4.693 1.00 64.75 277 MET A CA 1
ATOM 2034 C C . MET A 1 277 ? -8.119 -6.627 4.953 1.00 64.75 277 MET A C 1
ATOM 2036 O O . MET A 1 277 ? -7.356 -5.922 4.295 1.00 64.75 277 MET A O 1
ATOM 2040 N N . PHE A 1 278 ? -7.663 -7.502 5.853 1.00 70.56 278 PHE A N 1
ATOM 2041 C CA . PHE A 1 278 ? -6.246 -7.653 6.202 1.00 70.56 278 PHE A CA 1
ATOM 2042 C C . PHE A 1 278 ? -5.382 -8.196 5.057 1.00 70.56 278 PHE A C 1
ATOM 2044 O O . PHE A 1 278 ? -4.190 -7.898 4.997 1.00 70.56 278 PHE A O 1
ATOM 2051 N N . LEU A 1 279 ? -5.983 -8.913 4.102 1.00 73.81 279 LEU A N 1
ATOM 2052 C CA . LEU A 1 279 ? -5.305 -9.354 2.883 1.00 73.81 279 LEU A CA 1
ATOM 2053 C C . LEU A 1 279 ? -4.809 -8.157 2.048 1.00 73.81 279 LEU A C 1
ATOM 2055 O O . LEU A 1 279 ? -3.674 -8.146 1.563 1.00 73.81 279 LEU A O 1
ATOM 2059 N N . GLY A 1 280 ? -5.619 -7.101 1.948 1.00 76.38 280 GLY A N 1
ATOM 2060 C CA . GLY A 1 280 ? -5.237 -5.867 1.258 1.00 76.38 280 GLY A CA 1
ATOM 2061 C C . GLY A 1 280 ? -4.028 -5.199 1.906 1.00 76.38 280 GLY A C 1
ATOM 2062 O O . GLY A 1 280 ? -3.096 -4.796 1.212 1.00 76.38 280 GLY A O 1
ATOM 2063 N N . VAL A 1 281 ? -3.988 -5.177 3.240 1.00 77.38 281 VAL A N 1
ATOM 2064 C CA . VAL A 1 281 ? -2.862 -4.607 3.990 1.00 77.38 281 VAL A CA 1
ATOM 2065 C C . VAL A 1 281 ? -1.583 -5.424 3.796 1.00 77.38 281 VAL A C 1
ATOM 2067 O O . VAL A 1 281 ? -0.531 -4.845 3.539 1.00 77.38 281 VAL A O 1
ATOM 2070 N N . THR A 1 282 ? -1.655 -6.759 3.836 1.00 78.12 282 THR A N 1
ATOM 2071 C CA . THR A 1 282 ? -0.470 -7.608 3.592 1.00 78.12 282 THR A CA 1
ATOM 2072 C C . THR A 1 282 ? 0.114 -7.444 2.208 1.00 78.12 282 THR A C 1
ATOM 2074 O O . THR A 1 282 ? 1.330 -7.425 2.047 1.00 78.12 282 THR A O 1
ATOM 2077 N N . THR A 1 283 ? -0.749 -7.337 1.203 1.00 83.00 283 THR A N 1
ATOM 2078 C CA . THR A 1 283 ? -0.315 -7.256 -0.189 1.00 83.00 283 THR A CA 1
ATOM 2079 C C . THR A 1 283 ? 0.270 -5.882 -0.488 1.00 83.00 283 THR A C 1
ATOM 2081 O O . THR A 1 283 ? 1.295 -5.807 -1.158 1.00 83.00 283 THR A O 1
ATOM 2084 N N . LEU A 1 284 ? -0.284 -4.808 0.085 1.00 85.38 284 LEU A N 1
ATOM 2085 C CA . LEU A 1 284 ? 0.361 -3.496 0.058 1.00 85.38 284 LEU A CA 1
ATOM 2086 C C . LEU A 1 284 ? 1.726 -3.532 0.755 1.00 85.38 284 LEU A C 1
ATOM 2088 O O . LEU A 1 284 ? 2.706 -3.046 0.201 1.00 85.38 284 LEU A O 1
ATOM 2092 N N . ALA A 1 285 ? 1.804 -4.138 1.943 1.00 82.75 285 ALA A N 1
ATOM 2093 C CA . ALA A 1 285 ? 3.053 -4.215 2.690 1.00 82.75 285 ALA A CA 1
ATOM 2094 C C . ALA A 1 285 ? 4.140 -4.988 1.940 1.00 82.75 285 ALA A C 1
ATOM 2096 O O . ALA A 1 285 ? 5.293 -4.565 1.911 1.00 82.75 285 ALA A O 1
ATOM 2097 N N . LEU A 1 286 ? 3.754 -6.081 1.279 1.00 85.12 286 LEU A N 1
ATOM 2098 C CA . LEU A 1 286 ? 4.620 -6.809 0.365 1.00 85.12 286 LEU A CA 1
ATOM 2099 C C . LEU A 1 286 ? 5.096 -5.915 -0.778 1.00 85.12 286 LEU A C 1
ATOM 2101 O O . LEU A 1 286 ? 6.288 -5.898 -1.057 1.00 85.12 286 LEU A O 1
ATOM 2105 N N . ALA A 1 287 ? 4.189 -5.201 -1.453 1.00 86.50 287 ALA A N 1
ATOM 2106 C CA . ALA A 1 287 ? 4.572 -4.364 -2.586 1.00 86.50 287 ALA A CA 1
ATOM 2107 C C . ALA A 1 287 ? 5.597 -3.306 -2.189 1.00 86.50 287 ALA A C 1
ATOM 2109 O O . ALA A 1 287 ? 6.590 -3.141 -2.887 1.00 86.50 287 ALA A O 1
ATOM 2110 N N . VAL A 1 288 ? 5.396 -2.657 -1.043 1.00 83.94 288 VAL A N 1
ATOM 2111 C CA . VAL A 1 288 ? 6.335 -1.666 -0.511 1.00 83.94 288 VAL A CA 1
ATOM 2112 C C . VAL A 1 288 ? 7.674 -2.305 -0.136 1.00 83.94 288 VAL A C 1
ATOM 2114 O O . VAL A 1 288 ? 8.721 -1.738 -0.431 1.00 83.94 288 VAL A O 1
ATOM 2117 N N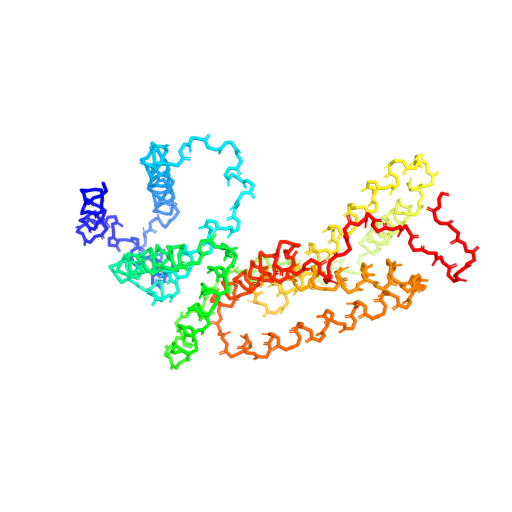 . ALA A 1 289 ? 7.672 -3.493 0.474 1.00 84.44 289 ALA A N 1
ATOM 2118 C CA . ALA A 1 289 ? 8.910 -4.204 0.790 1.00 84.44 289 ALA A CA 1
ATOM 2119 C C . ALA A 1 289 ? 9.669 -4.641 -0.473 1.00 84.44 289 ALA A C 1
ATOM 2121 O O . ALA A 1 289 ? 10.887 -4.497 -0.534 1.00 84.44 289 ALA A O 1
ATOM 2122 N N . LEU A 1 290 ? 8.968 -5.140 -1.494 1.00 86.19 290 LEU A N 1
ATOM 2123 C CA . LEU A 1 290 ? 9.571 -5.470 -2.785 1.00 86.19 290 LEU A CA 1
ATOM 2124 C C . LEU A 1 290 ? 10.191 -4.225 -3.422 1.00 86.19 290 LEU A C 1
ATOM 2126 O O . LEU A 1 290 ? 11.372 -4.249 -3.741 1.00 86.19 290 LEU A O 1
ATOM 2130 N N . ASP A 1 291 ? 9.439 -3.134 -3.523 1.00 83.69 291 ASP A N 1
ATOM 2131 C CA . ASP A 1 291 ? 9.878 -1.901 -4.178 1.00 83.69 291 ASP A CA 1
ATOM 2132 C C . ASP A 1 291 ? 11.066 -1.232 -3.465 1.00 83.69 291 ASP A C 1
ATOM 2134 O O . ASP A 1 291 ? 12.101 -0.953 -4.064 1.00 83.69 291 ASP A O 1
ATOM 2138 N N . LEU A 1 292 ? 10.966 -1.037 -2.149 1.00 81.69 292 LEU A N 1
ATOM 2139 C CA . LEU A 1 292 ? 11.927 -0.212 -1.415 1.00 81.69 292 LEU A CA 1
ATOM 2140 C C . LEU A 1 292 ? 13.143 -0.971 -0.893 1.00 81.69 292 LEU A C 1
ATOM 2142 O O . LEU A 1 292 ? 14.171 -0.344 -0.616 1.00 81.69 292 LEU A O 1
ATOM 2146 N N . TYR A 1 293 ? 13.030 -2.290 -0.723 1.00 82.00 293 TYR A N 1
ATOM 2147 C CA . TYR A 1 293 ? 14.133 -3.124 -0.255 1.00 82.00 293 TYR A CA 1
ATOM 2148 C C . TYR A 1 293 ? 14.757 -3.936 -1.390 1.00 82.00 293 TYR A C 1
ATOM 2150 O O . TYR A 1 293 ? 15.952 -3.781 -1.641 1.00 82.00 293 TYR A O 1
ATOM 2158 N N . PHE A 1 294 ? 13.971 -4.765 -2.083 1.00 81.38 294 PHE A N 1
ATOM 2159 C CA . PHE A 1 294 ? 14.490 -5.700 -3.091 1.00 81.38 294 PHE A CA 1
ATOM 2160 C C . PHE A 1 294 ? 14.793 -5.039 -4.440 1.00 81.38 294 PHE A C 1
ATOM 2162 O O . PHE A 1 294 ? 15.801 -5.367 -5.057 1.00 81.38 294 PHE A O 1
ATOM 2169 N N . LEU A 1 295 ? 13.950 -4.106 -4.886 1.00 81.00 295 LEU A N 1
ATOM 2170 C CA . LEU A 1 295 ? 14.084 -3.394 -6.164 1.00 81.00 295 LEU A CA 1
ATOM 2171 C C . LEU A 1 295 ? 14.841 -2.066 -6.024 1.00 81.00 295 LEU A C 1
ATOM 2173 O O . LEU A 1 295 ? 14.800 -1.215 -6.910 1.00 81.00 295 LEU A O 1
ATOM 2177 N N . ASN A 1 296 ? 15.561 -1.884 -4.918 1.00 80.88 296 ASN A N 1
ATOM 2178 C CA . ASN A 1 296 ? 16.321 -0.674 -4.662 1.00 80.88 296 ASN A CA 1
ATOM 2179 C C . ASN A 1 296 ? 17.787 -0.850 -5.069 1.00 80.88 296 ASN A C 1
ATOM 2181 O O . ASN A 1 296 ? 18.504 -1.697 -4.523 1.00 80.88 296 ASN A O 1
ATOM 2185 N N . SER A 1 297 ? 18.244 -0.013 -6.000 1.00 74.00 297 SER A N 1
ATOM 2186 C CA . SER A 1 297 ? 19.595 -0.081 -6.570 1.00 74.00 297 SER A CA 1
ATOM 2187 C C . SER A 1 297 ? 20.688 0.228 -5.552 1.00 74.00 297 SER A C 1
ATOM 2189 O O . SER A 1 297 ? 21.822 -0.204 -5.733 1.00 74.00 297 SER A O 1
ATOM 2191 N N . SER A 1 298 ? 20.359 0.913 -4.453 1.00 74.06 298 SER A N 1
ATOM 2192 C CA . SER A 1 298 ? 21.308 1.159 -3.364 1.00 74.06 298 SER A CA 1
ATOM 2193 C C . SER A 1 298 ? 21.627 -0.099 -2.552 1.00 74.06 298 SER A C 1
ATOM 2195 O O . SER A 1 298 ? 22.736 -0.224 -2.037 1.00 74.06 298 SER A O 1
ATOM 2197 N N . ASN A 1 299 ? 20.684 -1.043 -2.454 1.00 75.00 299 ASN A N 1
ATOM 2198 C CA . ASN A 1 299 ? 20.862 -2.280 -1.690 1.00 75.00 299 ASN A CA 1
ATOM 2199 C C . ASN A 1 299 ? 21.430 -3.402 -2.559 1.00 75.00 299 ASN A C 1
ATOM 2201 O O . ASN A 1 299 ? 22.301 -4.147 -2.115 1.00 75.00 299 ASN A O 1
ATOM 2205 N N . PHE A 1 300 ? 20.930 -3.522 -3.793 1.00 78.81 300 PHE A N 1
ATOM 2206 C CA . PHE A 1 300 ? 21.295 -4.587 -4.727 1.00 78.81 300 PHE A CA 1
ATOM 2207 C C . PHE A 1 300 ? 21.780 -4.014 -6.069 1.00 78.81 300 PHE A C 1
ATOM 2209 O O . PHE A 1 300 ? 21.147 -4.236 -7.103 1.00 78.81 300 PHE A O 1
ATOM 2216 N N . PRO A 1 301 ? 22.920 -3.296 -6.091 1.00 72.75 301 PRO A N 1
ATOM 2217 C CA . PRO A 1 301 ? 23.428 -2.657 -7.306 1.00 72.75 301 PRO A CA 1
ATOM 2218 C C . PRO A 1 301 ? 23.802 -3.661 -8.404 1.00 72.75 301 PRO A C 1
ATOM 2220 O O . PRO A 1 301 ? 23.728 -3.335 -9.580 1.00 72.75 301 PRO A O 1
ATOM 2223 N N . SER A 1 302 ? 24.162 -4.900 -8.050 1.00 71.69 302 SER A N 1
ATOM 2224 C CA . SER A 1 302 ? 24.458 -5.960 -9.025 1.00 71.69 302 SER A CA 1
ATOM 2225 C C . SER A 1 302 ? 23.214 -6.574 -9.666 1.00 71.69 302 SER A C 1
ATOM 2227 O O . SER A 1 302 ? 23.331 -7.291 -10.656 1.00 71.69 302 SER A O 1
ATOM 2229 N N . TRP A 1 303 ? 22.031 -6.349 -9.092 1.00 73.06 303 TRP A N 1
ATOM 2230 C CA . TRP A 1 303 ? 20.788 -6.941 -9.578 1.00 73.06 303 TRP A CA 1
ATOM 2231 C C . TRP A 1 303 ? 19.969 -5.976 -10.435 1.00 73.06 303 TRP A C 1
ATOM 2233 O O . TRP A 1 303 ? 19.015 -6.412 -11.077 1.00 73.06 303 TRP A O 1
ATOM 2243 N N . ILE A 1 304 ? 20.308 -4.686 -10.441 1.00 75.38 304 ILE A N 1
ATOM 2244 C CA . ILE A 1 304 ? 19.570 -3.652 -11.166 1.00 75.38 304 ILE A CA 1
ATOM 2245 C C . ILE A 1 304 ? 20.501 -3.036 -12.206 1.00 75.38 304 ILE A C 1
ATOM 2247 O O . ILE A 1 304 ? 21.528 -2.476 -11.821 1.00 75.38 304 ILE A O 1
ATOM 2251 N N . PRO A 1 305 ? 20.164 -3.099 -13.506 1.00 69.75 305 PRO A N 1
ATOM 2252 C CA . PRO A 1 305 ? 20.962 -2.457 -14.541 1.00 69.75 305 PRO A CA 1
ATOM 2253 C C . PRO A 1 305 ? 21.075 -0.951 -14.266 1.00 69.75 305 PRO A C 1
ATOM 2255 O O . PRO A 1 305 ? 20.063 -0.262 -14.141 1.00 69.75 305 PRO A O 1
ATOM 2258 N N . SER A 1 306 ? 22.302 -0.443 -14.144 1.00 61.59 306 SER A N 1
ATOM 2259 C CA . SER A 1 306 ? 22.579 0.976 -13.873 1.00 61.59 306 SER A CA 1
ATOM 2260 C C . SER A 1 306 ? 22.488 1.859 -15.118 1.00 61.59 306 SER A C 1
ATOM 2262 O O . SER A 1 306 ? 22.308 3.070 -15.009 1.00 61.59 306 SER A O 1
ATOM 2264 N N . GLU A 1 307 ? 22.613 1.258 -16.298 1.00 60.22 307 GLU A N 1
ATOM 2265 C CA . GLU A 1 307 ? 22.450 1.920 -17.588 1.00 60.22 307 GLU A CA 1
ATOM 2266 C C . GLU A 1 307 ? 21.043 1.631 -18.122 1.00 60.22 307 GLU A C 1
ATOM 2268 O O . GLU A 1 307 ? 20.518 0.528 -17.952 1.00 60.22 307 GLU A O 1
ATOM 2273 N N . GLY A 1 308 ? 20.396 2.640 -18.712 1.00 59.69 308 GLY A N 1
ATOM 2274 C CA . GLY A 1 308 ? 19.023 2.523 -19.205 1.00 59.69 308 GLY A CA 1
ATOM 2275 C C . GLY A 1 308 ? 18.848 1.303 -20.112 1.00 59.69 308 GLY A C 1
ATOM 2276 O O . GLY A 1 308 ? 19.662 1.062 -21.000 1.00 59.69 308 GLY A O 1
ATOM 2277 N N . VAL A 1 309 ? 17.786 0.528 -19.882 1.00 63.31 309 VAL A N 1
ATOM 2278 C CA . VAL A 1 309 ? 17.538 -0.719 -20.617 1.00 63.31 309 VAL A CA 1
ATOM 2279 C C . VAL A 1 309 ? 17.292 -0.394 -22.100 1.00 63.31 309 VAL A C 1
ATOM 2281 O O . VAL A 1 309 ? 16.333 0.329 -22.397 1.00 63.31 309 VAL A O 1
ATOM 2284 N N . PRO A 1 310 ? 18.120 -0.900 -23.036 1.00 64.38 310 PRO A N 1
ATOM 2285 C CA . PRO A 1 310 ? 17.899 -0.685 -24.461 1.00 64.38 310 PRO A CA 1
ATOM 2286 C C . PRO A 1 310 ? 16.591 -1.354 -24.903 1.00 64.38 310 PRO A C 1
ATOM 2288 O O . PRO A 1 310 ? 16.129 -2.318 -24.289 1.00 64.38 310 PRO A O 1
ATOM 2291 N N . ARG A 1 311 ? 15.962 -0.843 -25.970 1.00 64.50 311 ARG A N 1
ATOM 2292 C CA . ARG A 1 311 ? 14.740 -1.459 -26.506 1.00 64.50 311 ARG A CA 1
ATOM 2293 C C . ARG A 1 311 ? 15.065 -2.888 -26.970 1.00 64.50 311 ARG A C 1
ATOM 2295 O O . ARG A 1 311 ? 16.018 -3.057 -27.727 1.00 64.50 311 ARG A O 1
ATOM 2302 N N . PRO A 1 312 ? 14.310 -3.911 -26.531 1.00 63.19 312 PRO A N 1
ATOM 2303 C CA . PRO A 1 312 ? 14.583 -5.286 -26.924 1.00 63.19 312 PRO A CA 1
ATOM 2304 C C . PRO A 1 312 ? 14.343 -5.475 -28.424 1.00 63.19 312 PRO A C 1
ATOM 2306 O O . PRO A 1 312 ? 13.338 -5.010 -28.964 1.00 63.19 312 PRO A O 1
ATOM 2309 N N . LEU A 1 313 ? 15.249 -6.198 -29.079 1.00 65.19 313 LEU A N 1
ATOM 2310 C CA . LEU A 1 313 ? 15.120 -6.560 -30.487 1.00 65.19 313 LEU A CA 1
ATOM 2311 C C . LEU A 1 313 ? 14.010 -7.605 -30.667 1.00 65.19 313 LEU A C 1
ATOM 2313 O O . LEU A 1 313 ? 13.831 -8.518 -29.852 1.00 65.19 313 LEU A O 1
ATOM 2317 N N . LEU A 1 314 ? 13.272 -7.502 -31.769 1.00 62.28 314 LEU A N 1
ATOM 2318 C CA . LEU A 1 314 ? 12.313 -8.523 -32.173 1.00 62.28 314 LEU A CA 1
ATOM 2319 C C . LEU A 1 314 ? 13.061 -9.608 -32.962 1.00 62.28 314 LEU A C 1
ATOM 2321 O O . LEU A 1 314 ? 13.559 -9.344 -34.061 1.00 62.28 314 LEU A O 1
ATOM 2325 N N . LEU A 1 315 ? 13.135 -10.827 -32.411 1.00 60.44 315 LEU A N 1
ATOM 2326 C CA . LEU A 1 315 ? 13.774 -11.999 -33.043 1.00 60.44 315 LEU A CA 1
ATOM 2327 C C . LEU A 1 315 ? 15.234 -11.743 -33.471 1.00 60.44 315 LEU A C 1
ATOM 2329 O O . LEU A 1 315 ? 15.659 -12.214 -34.527 1.00 60.44 315 LEU A O 1
ATOM 2333 N N . GLN A 1 316 ? 15.959 -10.917 -32.712 1.00 61.31 316 GLN A N 1
ATOM 2334 C CA . GLN A 1 316 ? 17.298 -10.395 -33.021 1.00 61.31 316 GLN A CA 1
ATOM 2335 C C . GLN A 1 316 ? 17.449 -9.774 -34.427 1.00 61.31 316 GLN A C 1
ATOM 2337 O O . GLN A 1 316 ? 18.565 -9.635 -34.926 1.00 61.31 316 GLN A O 1
ATOM 2342 N N . ARG A 1 317 ? 16.342 -9.424 -35.099 1.00 53.47 317 ARG A N 1
ATOM 2343 C CA . ARG A 1 317 ? 16.332 -9.005 -36.513 1.00 53.47 317 ARG A CA 1
ATOM 2344 C C . ARG A 1 317 ? 15.624 -7.685 -36.773 1.00 53.47 317 ARG A C 1
ATOM 2346 O O . ARG A 1 317 ? 15.998 -7.005 -37.722 1.00 53.47 317 ARG A O 1
ATOM 2353 N N . PHE A 1 318 ? 14.624 -7.325 -35.973 1.00 57.00 318 PHE A N 1
ATOM 2354 C CA . PHE A 1 318 ? 13.910 -6.060 -36.131 1.00 57.00 318 PHE A CA 1
ATOM 2355 C C . PHE A 1 318 ? 14.162 -5.166 -34.927 1.00 57.00 318 PHE A C 1
ATOM 2357 O O . PHE A 1 318 ? 13.844 -5.528 -33.792 1.00 57.00 318 PHE A O 1
ATOM 2364 N N . ASP A 1 319 ? 14.751 -4.009 -35.202 1.00 55.12 319 ASP A N 1
ATOM 2365 C CA . ASP A 1 319 ? 14.966 -2.960 -34.219 1.00 55.12 319 ASP A CA 1
ATOM 2366 C C . ASP A 1 319 ? 13.681 -2.131 -34.070 1.00 55.12 319 ASP A C 1
ATOM 2368 O O . ASP A 1 319 ? 13.017 -1.823 -35.061 1.00 55.12 319 ASP A O 1
ATOM 2372 N N . LEU A 1 320 ? 13.296 -1.809 -32.834 1.00 57.81 320 LEU A N 1
ATOM 2373 C CA . LEU A 1 320 ? 12.068 -1.061 -32.514 1.00 57.81 320 LEU A CA 1
ATOM 2374 C C . LEU A 1 320 ? 12.338 0.455 -32.433 1.00 57.81 320 LEU A C 1
ATOM 2376 O O . LEU A 1 320 ? 11.784 1.139 -31.564 1.00 57.81 320 LEU A O 1
ATOM 2380 N N . ASN A 1 321 ? 13.219 0.967 -33.297 1.00 49.78 321 ASN A N 1
ATOM 2381 C CA . ASN A 1 321 ? 13.594 2.384 -33.378 1.00 49.78 321 ASN A CA 1
ATOM 2382 C C . ASN A 1 321 ? 12.731 3.165 -34.371 1.00 49.78 321 ASN A C 1
ATOM 2384 O O . ASN A 1 321 ? 12.547 2.687 -35.511 1.00 49.78 321 ASN A O 1
#

Secondary structure (DSSP, 8-state):
-HHHHHHHHHHHHHSHHHHHHHHHHH-HHHHHHTT--HHHHHHHHHHHHHHHHHHHHHHHHHHH---TTGGGGHHHHHHHHHHHHHHTTTT-HHHHHHHHHHHHHHHHHHHHHTTT-TTHHHHHHHHHHHHHHHHHTTT-TTTGGGTTHHHHHHT---PPPTTTTT-HHHHHHHHHHHHHHHHHHHHGGGG--HHHHHHHHHHHHHHHHHHHHHHHHHHS-----THHHHHHHHHHHHHHHHHHH---HHHHHHHHHHHH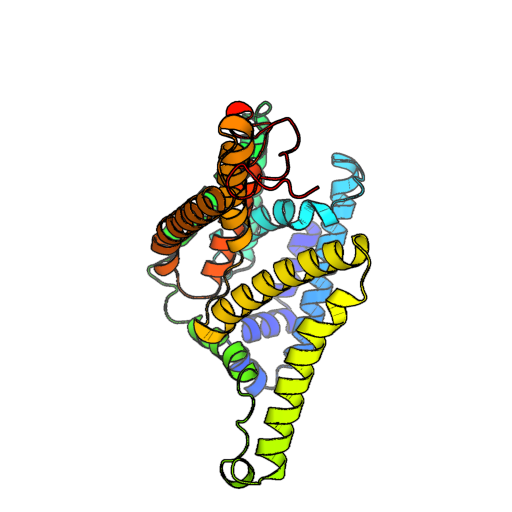HHHHHHHHHHHTTS-STHHHHHHHHHHHHIIIIIT-TTT-TTTS-SSPPPPPPBTTTB---

pLDDT: mean 76.4, std 10.8, range [45.69, 93.0]

Radius of gyration: 24.71 Å; chains: 1; bounding box: 62×41×64 Å

Sequence (321 aa):
MPAVIAFLAWFLLRTNIGIAVRAAAENEDRALLLGIPVRRLATIVWAIAGGLAVLTYMLSAPFEGVKPGIASNGPTVLLPLLAAAVVARMDSLPTAFVAGVGLGIAEQLVHWNTANHPALIYLVYFGVILVALLAQSGRLSRAFSAGVSSWASVAALKPIPEELRRVPEVLWGKRVLLAGAIAAFVLVPWTWGPSSQLLASYAVVWAMVGVSLVVLTGWSGHMSLGQFGIAGVSAMVAANMVAHWNADFFLVMAVAGATGGLVALLVGLPAMRIKGMFLGVTTLALAVALDLYFLNSSNFPSWIPSEGVPRPLLLQRFDLN

Foldseek 3Di:
DVVLVVVVCCCLVPDPLNVLQLVCVQPVVVSVVVVRPVVVSVVVVVVSVVVVVVVVVVVCCVVPNDDPCVVVVVLVVVLLLLLLCLLLVVNDPVSSVVSSVVSVVVLVVCCVVPVLANLVNLVVSLVSLLVSQVVVLPPPPPRFPVVLVVLQVVPPPPPDPPVCVPPVCVVVVVVCVVVVVVCCVPVVLVPDDPVVVVVVVVVVVVVVVVVVQCCCCHVVSDHAPQLQLLLLVLVLQLLCCCVPVLDAPVVSVVVSVVSSVVVCVVQVVSLVSGDHPSSRSSSSSNSSSSVRPVSDCSNCVVSGDPDDRADRAHVVPHDPD